Protein 6NL1 (pdb70)

InterPro domains:
  IPR015797 NUDIX hydrolase-like domain superfamily [SSF55811] (209-317)

Radius of gyration: 20.9 Å; Cα contacts (8 Å, |Δi|>4): 523; chains: 1; bounding box: 58×47×37 Å

Structure (mmCIF, N/CA/C/O backbone):
data_6NL1
#
_entry.id   6NL1
#
_cell.length_a   122.160
_cell.length_b   122.160
_cell.length_c   170.101
_cell.angle_alpha   90.000
_cell.angle_beta   90.000
_cell.angle_gamma   120.000
#
_symmetry.space_group_name_H-M   'P 62 2 2'
#
loop_
_entity.id
_entity.type
_entity.pdbx_description
1 polymer 'Mitochondrial edited mRNA stability factor 1'
2 non-polymer 'SULFATE ION'
3 water water
#
loop_
_atom_site.group_PDB
_atom_site.id
_atom_site.type_symbol
_atom_site.label_atom_id
_atom_site.label_alt_id
_atom_site.label_comp_id
_atom_site.label_asym_id
_atom_site.label_entity_id
_atom_site.label_seq_id
_atom_site.pdbx_PDB_ins_code
_atom_site.Cartn_x
_atom_site.Cartn_y
_atom_site.Cartn_z
_atom_site.occupancy
_atom_site.B_iso_or_equiv
_atom_site.auth_seq_id
_atom_site.auth_comp_id
_atom_site.auth_asym_id
_atom_site.auth_atom_id
_atom_site.pdbx_PDB_model_num
ATOM 1 N N . THR A 1 80 ? 38.188 -17.659 24.170 1.00 43.11 77 THR A N 1
ATOM 2 C CA . THR A 1 80 ? 37.151 -16.993 23.386 1.00 54.36 77 THR A CA 1
ATOM 3 C C . THR A 1 80 ? 37.593 -15.613 22.923 1.00 58.14 77 THR A C 1
ATOM 4 O O . THR A 1 80 ? 38.057 -14.797 23.715 1.00 41.85 77 THR A O 1
ATOM 8 N N . ILE A 1 81 ? 37.437 -15.356 21.632 1.00 48.20 78 ILE A N 1
ATOM 9 C CA . ILE A 1 81 ? 37.812 -14.078 21.060 1.00 39.97 78 ILE A CA 1
ATOM 10 C C . ILE A 1 81 ? 36.560 -13.368 20.593 1.00 38.97 78 ILE A C 1
ATOM 11 O O . ILE A 1 81 ? 35.789 -13.907 19.801 1.00 45.62 78 ILE A O 1
ATOM 16 N N . GLN A 1 82 ? 36.353 -12.160 21.098 1.00 36.98 79 GLN A N 1
ATOM 17 C CA . GLN A 1 82 ? 35.192 -11.368 20.722 1.00 45.41 79 GLN A CA 1
ATOM 18 C C . GLN A 1 82 ? 35.570 -10.352 19.645 1.00 43.99 79 GLN A C 1
ATOM 19 O O . GLN A 1 82 ? 36.357 -9.443 19.890 1.00 39.28 79 GLN A O 1
ATOM 25 N N . LEU A 1 83 ? 35.014 -10.503 18.451 1.00 41.64 80 LEU A N 1
ATOM 26 C CA . LEU A 1 83 ? 35.309 -9.563 17.382 1.00 38.84 80 LEU A CA 1
ATOM 27 C C . LEU A 1 83 ? 34.214 -8.517 17.281 1.00 41.75 80 LEU A C 1
ATOM 28 O O . LEU A 1 83 ? 33.039 -8.813 17.494 1.00 50.88 80 LEU A O 1
ATOM 33 N N . GLU A 1 84 ? 34.610 -7.291 16.961 1.00 34.83 81 GLU A N 1
ATOM 34 C CA . GLU A 1 84 ? 33.659 -6.208 16.762 1.00 35.76 81 GLU A CA 1
ATOM 35 C C . GLU A 1 84 ? 33.768 -5.716 15.328 1.00 43.34 81 GLU A C 1
ATOM 36 O O . GLU A 1 84 ? 34.850 -5.319 14.879 1.00 36.02 81 GLU A O 1
ATOM 42 N N . LYS A 1 85 ? 32.653 -5.763 14.603 1.00 38.96 82 LYS A N 1
ATOM 43 C CA . LYS A 1 85 ? 32.650 -5.318 13.219 1.00 44.06 82 LYS A CA 1
ATOM 44 C C . LYS A 1 85 ? 32.760 -3.803 13.162 1.00 41.37 82 LYS A C 1
ATOM 45 O O . LYS A 1 85 ? 32.134 -3.098 13.946 1.00 47.06 82 LYS A O 1
ATOM 51 N N . LEU A 1 86 ? 33.574 -3.311 12.236 1.00 36.50 83 LEU A N 1
ATOM 52 C CA . LEU A 1 86 ? 33.704 -1.883 12.019 1.00 34.45 83 LEU A CA 1
ATOM 53 C C . LEU A 1 86 ? 33.119 -1.522 10.655 1.00 43.50 83 LEU A C 1
ATOM 54 O O . LEU A 1 86 ? 33.161 -2.320 9.718 1.00 47.05 83 LEU A O 1
ATOM 59 N N . SER A 1 87 ? 32.572 -0.317 10.556 1.00 38.83 84 SER A N 1
ATOM 60 C CA . SER A 1 87 ? 31.993 0.182 9.316 1.00 52.77 84 SER A CA 1
ATOM 61 C C . SER A 1 87 ? 33.069 0.416 8.277 1.00 39.76 84 SER A C 1
ATOM 62 O O . SER A 1 87 ? 32.864 0.157 7.097 1.00 39.78 84 SER A O 1
ATOM 65 N N . HIS A 1 88 ? 34.206 0.934 8.733 1.00 37.06 85 HIS A N 1
ATOM 66 C CA . HIS A 1 88 ? 35.303 1.341 7.864 1.00 43.03 85 HIS A CA 1
ATOM 67 C C . HIS A 1 88 ? 36.570 1.257 8.686 1.00 43.08 85 HIS A C 1
ATOM 68 O O . HIS A 1 88 ? 36.517 1.286 9.910 1.00 36.63 85 HIS A O 1
ATOM 75 N N . PRO A 1 89 ? 37.726 1.162 8.022 1.00 36.25 86 PRO A N 1
ATOM 76 C CA . PRO A 1 89 ? 38.955 1.247 8.811 1.00 37.74 86 PRO A CA 1
ATOM 77 C C . PRO A 1 89 ? 39.170 2.686 9.278 1.00 24.47 86 PRO A C 1
ATOM 78 O O . PRO A 1 89 ? 38.647 3.621 8.669 1.00 30.49 86 PRO A O 1
ATOM 82 N N . PRO A 1 90 ? 39.927 2.870 10.360 1.00 22.53 87 PRO A N 1
ATOM 83 C CA . PRO A 1 90 ? 40.359 4.237 10.674 1.00 31.90 87 PRO A CA 1
ATOM 84 C C . PRO A 1 90 ? 41.311 4.741 9.580 1.00 35.30 87 PRO A C 1
ATOM 85 O O . PRO A 1 90 ? 41.864 3.935 8.827 1.00 30.75 87 PRO A O 1
ATOM 89 N N . ALA A 1 91 ? 41.502 6.050 9.494 1.00 30.88 88 ALA A N 1
ATOM 90 C CA . ALA A 1 91 ? 42.300 6.637 8.415 1.00 28.71 88 ALA A CA 1
ATOM 91 C C . ALA A 1 91 ? 43.731 6.111 8.367 1.00 32.13 88 ALA A C 1
ATOM 92 O O . ALA A 1 91 ? 44.321 5.987 7.297 1.00 33.99 88 ALA A O 1
ATOM 94 N N . ARG A 1 92 ? 44.288 5.800 9.526 1.00 23.52 89 ARG A N 1
ATOM 95 C CA . ARG A 1 92 ? 45.651 5.279 9.592 1.00 33.94 89 ARG A CA 1
ATOM 96 C C . ARG A 1 92 ? 45.832 3.931 8.891 1.00 42.43 89 ARG A C 1
ATOM 97 O O . ARG A 1 92 ? 46.959 3.531 8.618 1.00 35.72 89 ARG A O 1
ATOM 105 N N . PHE A 1 93 ? 44.732 3.230 8.620 1.00 40.93 90 PHE A N 1
ATOM 106 C CA . PHE A 1 93 ? 44.788 1.985 7.848 1.00 51.04 90 PHE A CA 1
ATOM 107 C C . PHE A 1 93 ? 44.120 2.138 6.490 1.00 50.79 90 PHE A C 1
ATOM 108 O O . PHE A 1 93 ? 43.534 1.188 5.978 1.00 60.69 90 PHE A O 1
ATOM 116 N N . ASP A 1 94 ? 44.216 3.341 5.924 1.00 70.19 94 ASP A N 1
ATOM 117 C CA . ASP A 1 94 ? 43.723 3.652 4.578 1.00 84.22 94 ASP A CA 1
ATOM 118 C C . ASP A 1 94 ? 42.460 2.899 4.178 1.00 89.79 94 ASP A C 1
ATOM 119 O O . ASP A 1 94 ? 42.230 2.651 2.993 1.00 79.58 94 ASP A O 1
ATOM 124 N N . SER A 1 99 ? 37.280 -4.364 1.681 1.00 42.94 96 SER A N 1
ATOM 125 C CA . SER A 1 99 ? 37.082 -5.597 2.446 1.00 63.37 96 SER A CA 1
ATOM 126 C C . SER A 1 99 ? 36.419 -5.328 3.798 1.00 59.59 96 SER A C 1
ATOM 127 O O . SER A 1 99 ? 36.338 -4.184 4.240 1.00 54.06 96 SER A O 1
ATOM 130 N N . PHE A 1 100 ? 35.951 -6.386 4.455 1.00 34.81 97 PHE A N 1
ATOM 131 C CA . PHE A 1 100 ? 35.365 -6.256 5.791 1.00 38.55 97 PHE A CA 1
ATOM 132 C C . PHE A 1 100 ? 36.436 -6.026 6.852 1.00 35.31 97 PHE A C 1
ATOM 133 O O . PHE A 1 100 ? 37.548 -6.546 6.744 1.00 34.58 97 PHE A O 1
ATOM 141 N N . VAL A 1 101 ? 36.091 -5.252 7.875 1.00 28.68 98 VAL A N 1
ATOM 142 C CA . VAL A 1 101 ? 37.027 -4.941 8.941 1.00 29.17 98 VAL A CA 1
ATOM 143 C C . VAL A 1 101 ? 36.460 -5.305 10.301 1.00 31.29 98 VAL A C 1
ATOM 144 O O . VAL A 1 101 ? 35.365 -4.894 10.651 1.00 34.63 98 VAL A O 1
ATOM 148 N N . TYR A 1 102 ? 37.219 -6.074 11.069 1.00 28.60 99 TYR A N 1
ATOM 149 C CA . TYR A 1 102 ? 36.842 -6.381 12.435 1.00 32.58 99 TYR A CA 1
ATOM 150 C C . TYR A 1 102 ? 37.961 -6.019 13.398 1.00 35.93 99 TYR A C 1
ATOM 151 O O . TYR A 1 102 ? 39.136 -5.984 13.034 1.00 33.80 99 TYR A O 1
ATOM 160 N N . LYS A 1 103 ? 37.581 -5.788 14.644 1.00 28.50 100 LYS A N 1
ATOM 161 C CA . LYS A 1 103 ? 38.511 -5.378 15.679 1.00 27.45 100 LYS A CA 1
ATOM 162 C C . LYS A 1 103 ? 38.485 -6.365 16.839 1.00 35.76 100 LYS A C 1
ATOM 163 O O . LYS A 1 103 ? 37.428 -6.881 17.216 1.00 33.37 100 LYS A O 1
ATOM 169 N N . TRP A 1 104 ? 39.656 -6.626 17.402 1.00 28.13 101 TRP A N 1
ATOM 170 C CA . TRP A 1 104 ? 39.769 -7.452 18.591 1.00 28.52 101 TRP A CA 1
ATOM 171 C C . TRP A 1 104 ? 40.561 -6.655 19.619 1.00 33.71 101 TRP A C 1
ATOM 172 O O . TRP A 1 104 ? 41.741 -6.374 19.402 1.00 29.57 101 TRP A O 1
ATOM 183 N N . GLN A 1 105 ? 39.904 -6.282 20.720 1.00 30.56 102 GLN A N 1
ATOM 184 C CA . GLN A 1 105 ? 40.521 -5.494 21.794 1.00 29.63 102 GLN A CA 1
ATOM 185 C C . GLN A 1 105 ? 41.056 -6.429 22.869 1.00 33.94 102 GLN A C 1
ATOM 186 O O . GLN A 1 105 ? 40.287 -7.087 23.559 1.00 35.42 102 GLN A O 1
ATOM 192 N N . THR A 1 106 ? 42.372 -6.489 23.023 1.00 26.61 103 THR A N 1
ATOM 193 C CA . THR A 1 106 ? 42.950 -7.538 23.851 1.00 23.09 103 THR A CA 1
ATOM 194 C C . THR A 1 106 ? 44.232 -7.088 24.566 1.00 25.17 103 THR A C 1
ATOM 195 O O . THR A 1 106 ? 44.472 -5.885 24.729 1.00 28.02 103 THR A O 1
ATOM 199 N N . LYS A 1 107 ? 45.046 -8.053 24.992 1.00 27.54 104 LYS A N 1
ATOM 200 C CA . LYS A 1 107 ? 46.339 -7.781 25.625 1.00 25.76 104 LYS A CA 1
ATOM 201 C C . LYS A 1 107 ? 47.461 -8.447 24.845 1.00 29.49 104 LYS A C 1
ATOM 202 O O . LYS A 1 107 ? 47.234 -9.434 24.152 1.00 30.32 104 LYS A O 1
ATOM 208 N N . ALA A 1 108 ? 48.681 -7.938 24.989 1.00 22.15 105 ALA A N 1
ATOM 209 C CA . ALA A 1 108 ? 49.814 -8.484 24.249 1.00 24.49 105 ALA A CA 1
ATOM 210 C C . ALA A 1 108 ? 50.040 -9.966 24.558 1.00 23.70 105 ALA A C 1
ATOM 211 O O . ALA A 1 108 ? 50.546 -10.716 23.721 1.00 29.88 105 ALA A O 1
ATOM 213 N N . ALA A 1 109 ? 49.658 -10.386 25.757 1.00 20.38 106 ALA A N 1
ATOM 214 C CA . ALA A 1 109 ? 49.801 -11.784 26.147 1.00 31.54 106 ALA A CA 1
ATOM 215 C C . ALA A 1 109 ? 49.118 -12.693 25.123 1.00 27.89 106 ALA A C 1
ATOM 216 O O . ALA A 1 109 ? 49.623 -13.762 24.805 1.00 36.75 106 ALA A O 1
ATOM 218 N N . LEU A 1 110 ? 47.982 -12.251 24.591 1.00 25.73 107 LEU A N 1
ATOM 219 C CA . LEU A 1 110 ? 47.261 -13.030 23.586 1.00 23.56 107 LEU A CA 1
ATOM 220 C C . LEU A 1 110 ? 47.602 -12.597 22.156 1.00 32.32 107 LEU A C 1
ATOM 221 O O . LEU A 1 110 ? 47.798 -13.431 21.278 1.00 28.18 107 LEU A O 1
ATOM 226 N N . ALA A 1 111 ? 47.690 -11.291 21.929 1.00 26.70 108 ALA A N 1
ATOM 227 C CA . ALA A 1 111 ? 47.901 -10.769 20.580 1.00 25.65 108 ALA A CA 1
ATOM 228 C C . ALA A 1 111 ? 49.197 -11.280 19.964 1.00 35.40 108 ALA A C 1
ATOM 229 O O . ALA A 1 111 ? 49.264 -11.524 18.758 1.00 24.46 108 ALA A O 1
ATOM 231 N N . ARG A 1 112 ? 50.229 -11.462 20.783 1.00 20.28 109 ARG A N 1
ATOM 232 C CA . ARG A 1 112 ? 51.490 -11.933 20.236 1.00 25.60 109 ARG A CA 1
ATOM 233 C C . ARG A 1 112 ? 51.360 -13.339 19.640 1.00 33.21 109 ARG A C 1
ATOM 234 O O . ARG A 1 112 ? 52.183 -13.743 18.827 1.00 37.95 109 ARG A O 1
ATOM 242 N N . LYS A 1 113 ? 50.320 -14.071 20.029 1.00 26.60 110 LYS A N 1
ATOM 243 C CA . LYS A 1 113 ? 50.133 -15.448 19.560 1.00 25.03 110 LYS A CA 1
ATOM 244 C C . LYS A 1 113 ? 49.568 -15.536 18.150 1.00 27.64 110 LYS A C 1
ATOM 245 O O . LYS A 1 113 ? 49.612 -16.594 17.526 1.00 35.51 110 LYS A O 1
ATOM 251 N N . VAL A 1 114 ? 49.029 -14.426 17.656 1.00 25.75 111 VAL A N 1
ATOM 252 C CA . VAL A 1 114 ? 48.442 -14.399 16.328 1.00 27.70 111 VAL A CA 1
ATOM 253 C C . VAL A 1 114 ? 49.260 -13.503 15.415 1.00 31.49 111 VAL A C 1
ATOM 254 O O . VAL A 1 114 ? 48.879 -13.246 14.276 1.00 28.28 111 VAL A O 1
ATOM 258 N N . SER A 1 115 ? 50.394 -13.024 15.905 1.00 28.42 112 SER A N 1
ATOM 259 C CA . SER A 1 115 ? 51.168 -12.068 15.124 1.00 25.26 112 SER A CA 1
ATOM 260 C C . SER A 1 115 ? 52.605 -12.519 14.971 1.00 25.64 112 SER A C 1
ATOM 261 O O . SER A 1 115 ? 52.972 -13.077 13.940 1.00 25.82 112 SER A O 1
ATOM 264 N N . GLY A 1 116 ? 53.413 -12.281 16.005 1.00 26.37 113 GLY A N 1
ATOM 265 C CA . GLY A 1 116 ? 54.814 -12.644 15.975 1.00 22.97 113 GLY A CA 1
ATOM 266 C C . GLY A 1 116 ? 55.713 -11.454 15.677 1.00 24.18 113 GLY A C 1
ATOM 267 O O . GLY A 1 116 ? 55.328 -10.567 14.926 1.00 26.53 113 GLY A O 1
ATOM 268 N N . PRO A 1 117 ? 56.927 -11.439 16.254 1.00 25.07 114 PRO A N 1
ATOM 269 C CA . PRO A 1 117 ? 57.847 -10.312 16.039 1.00 27.70 114 PRO A CA 1
ATOM 270 C C . PRO A 1 117 ? 58.040 -9.999 14.558 1.00 28.11 114 PRO A C 1
ATOM 271 O O . PRO A 1 117 ? 58.069 -8.828 14.188 1.00 23.77 114 PRO A O 1
ATOM 275 N N . MET A 1 118 ? 58.177 -11.028 13.727 1.00 23.66 115 MET A N 1
ATOM 276 C CA . MET A 1 118 ? 58.326 -10.840 12.276 1.00 26.73 115 MET A CA 1
ATOM 277 C C . MET A 1 118 ? 57.096 -11.356 11.535 1.00 21.69 115 MET A C 1
ATOM 278 O O . MET A 1 118 ? 57.205 -11.826 10.399 1.00 24.39 115 MET A O 1
ATOM 283 N N . ARG A 1 119 ? 55.935 -11.302 12.183 1.00 20.97 116 ARG A N 1
ATOM 284 C CA . ARG A 1 119 ? 54.682 -11.705 11.538 1.00 32.31 116 ARG A CA 1
ATOM 285 C C . ARG A 1 119 ? 54.688 -13.168 11.124 1.00 31.59 116 ARG A C 1
ATOM 286 O O . ARG A 1 119 ? 54.030 -13.566 10.156 1.00 30.98 116 ARG A O 1
ATOM 294 N N . GLU A 1 120 ? 55.441 -13.963 11.870 1.00 26.00 117 GLU A N 1
ATOM 295 C CA . GLU A 1 120 ? 55.475 -15.405 11.683 1.00 25.01 117 GLU A CA 1
ATOM 296 C C . GLU A 1 120 ? 54.070 -16.010 11.652 1.00 34.56 117 GLU A C 1
ATOM 297 O O . GLU A 1 120 ? 53.768 -16.830 10.792 1.00 26.94 117 GLU A O 1
ATOM 303 N N . TRP A 1 121 ? 53.221 -15.619 12.601 1.00 29.59 118 TRP A N 1
ATOM 304 C CA . TRP A 1 121 ? 51.881 -16.203 12.699 1.00 26.26 118 TRP A CA 1
ATOM 305 C C . TRP A 1 121 ? 50.821 -15.418 11.929 1.00 25.64 118 TRP A C 1
ATOM 306 O O . TRP A 1 121 ? 49.902 -16.009 11.370 1.00 28.23 118 TRP A O 1
ATOM 317 N N . ALA A 1 122 ? 50.970 -14.099 11.874 1.00 19.19 119 ALA A N 1
ATOM 318 C CA . ALA A 1 122 ? 50.113 -13.277 11.025 1.00 28.17 119 ALA A CA 1
ATOM 319 C C . ALA A 1 122 ? 50.16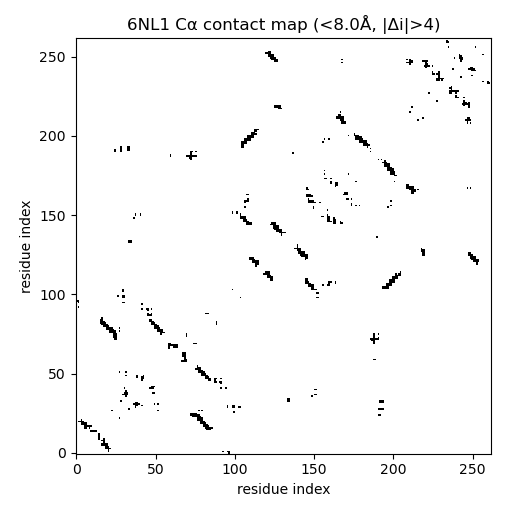0 -13.754 9.566 1.00 29.17 119 ALA A C 1
ATOM 320 O O . ALA A 1 122 ? 49.119 -13.903 8.916 1.00 28.26 119 ALA A O 1
ATOM 322 N N . ALA A 1 123 ? 51.367 -13.999 9.060 1.00 26.11 120 ALA A N 1
ATOM 323 C CA . ALA A 1 123 ? 51.545 -14.477 7.692 1.00 25.23 120 ALA A CA 1
ATOM 324 C C . ALA A 1 123 ? 50.940 -15.865 7.487 1.00 26.61 120 ALA A C 1
ATOM 325 O O . ALA A 1 123 ? 50.388 -16.151 6.425 1.00 27.05 120 ALA A O 1
ATOM 327 N N . GLU A 1 124 ? 51.032 -16.730 8.493 1.00 29.40 121 GLU A N 1
ATOM 328 C CA . GLU A 1 124 ? 50.410 -18.045 8.363 1.00 24.18 121 GLU A CA 1
ATOM 329 C C . GLU A 1 124 ? 48.885 -17.928 8.299 1.00 33.67 121 GLU A C 1
ATOM 330 O O . GLU A 1 124 ? 48.225 -18.625 7.526 1.00 31.15 121 GLU A O 1
ATOM 336 N N . LEU A 1 125 ? 48.332 -17.046 9.121 1.00 20.86 122 LEU A N 1
ATOM 337 C CA . LEU A 1 125 ? 46.896 -16.784 9.100 1.00 29.36 122 LEU A CA 1
ATOM 338 C C . LEU A 1 125 ? 46.456 -16.252 7.737 1.00 22.26 122 LEU A C 1
ATOM 339 O O . LEU A 1 125 ? 45.399 -16.624 7.228 1.00 27.06 122 LEU A O 1
ATOM 344 N N . LYS A 1 126 ? 47.275 -15.387 7.147 1.00 23.00 123 LYS A N 1
ATOM 345 C CA . LYS A 1 126 ? 46.965 -14.864 5.824 1.00 31.49 123 LYS A CA 1
ATOM 346 C C . LYS A 1 126 ? 47.017 -15.980 4.783 1.00 31.63 123 LYS A C 1
ATOM 347 O O . LYS A 1 126 ? 46.155 -16.071 3.908 1.00 25.61 123 LYS A O 1
ATOM 353 N N . TYR A 1 127 ? 48.035 -16.824 4.891 1.00 28.16 124 TYR A N 1
ATOM 354 C CA . TYR A 1 127 ? 48.203 -17.937 3.976 1.00 24.33 124 TYR A CA 1
ATOM 355 C C . TYR A 1 127 ? 46.985 -18.861 4.034 1.00 31.25 124 TYR A C 1
ATOM 356 O O . TYR A 1 127 ? 46.509 -19.346 3.014 1.00 30.59 124 TYR A O 1
ATOM 365 N N . ARG A 1 128 ? 46.481 -19.099 5.237 1.00 29.15 125 ARG A N 1
ATOM 366 C CA . ARG A 1 128 ? 45.375 -20.029 5.413 1.00 29.05 125 ARG A CA 1
ATOM 367 C C . ARG A 1 128 ? 44.009 -19.448 5.056 1.00 29.63 125 ARG A C 1
ATOM 368 O O . ARG A 1 128 ? 43.138 -20.182 4.612 1.00 32.83 125 ARG A O 1
ATOM 376 N N . THR A 1 129 ? 43.816 -18.143 5.246 1.00 24.81 126 THR A N 1
ATOM 377 C CA . THR A 1 129 ? 42.478 -17.573 5.132 1.00 23.99 126 THR A CA 1
ATOM 378 C C . THR A 1 129 ? 42.387 -16.342 4.226 1.00 24.97 126 THR A C 1
ATOM 379 O O . THR A 1 129 ? 41.289 -15.909 3.878 1.00 34.98 126 THR A O 1
ATOM 383 N N . GLY A 1 130 ? 43.524 -15.754 3.872 1.00 26.11 127 GLY A N 1
ATOM 384 C CA . GLY A 1 130 ? 43.516 -14.511 3.112 1.00 18.97 127 GLY A CA 1
ATOM 385 C C . GLY A 1 130 ? 43.369 -13.258 3.964 1.00 30.99 127 GLY A C 1
ATOM 386 O O . GLY A 1 130 ? 43.496 -12.136 3.465 1.00 31.41 127 GLY A O 1
ATOM 387 N N . VAL A 1 131 ? 43.109 -13.438 5.253 1.00 32.92 128 VAL A N 1
ATOM 388 C CA . VAL A 1 131 ? 42.897 -12.299 6.149 1.00 25.12 128 VAL A CA 1
ATOM 389 C C . VAL A 1 131 ? 44.194 -11.584 6.515 1.00 26.15 128 VAL A C 1
ATOM 390 O O . VAL A 1 131 ? 45.195 -12.208 6.866 1.00 23.15 128 VAL A O 1
ATOM 394 N N . HIS A 1 132 ? 44.175 -10.264 6.416 1.00 23.27 129 HIS A N 1
ATOM 395 C CA . HIS A 1 132 ? 45.320 -9.468 6.813 1.00 23.41 129 HIS A CA 1
ATOM 396 C C . HIS A 1 132 ? 45.144 -8.951 8.248 1.00 28.31 129 HIS A C 1
ATOM 397 O O . HIS A 1 132 ? 44.108 -8.387 8.597 1.00 28.38 129 HIS A O 1
ATOM 404 N N . ILE A 1 133 ? 46.175 -9.142 9.064 1.00 29.75 130 ILE A N 1
ATOM 405 C CA . ILE A 1 133 ? 46.159 -8.746 10.473 1.00 29.93 130 ILE A CA 1
ATOM 406 C C . ILE A 1 133 ? 47.101 -7.575 10.771 1.00 31.01 130 ILE A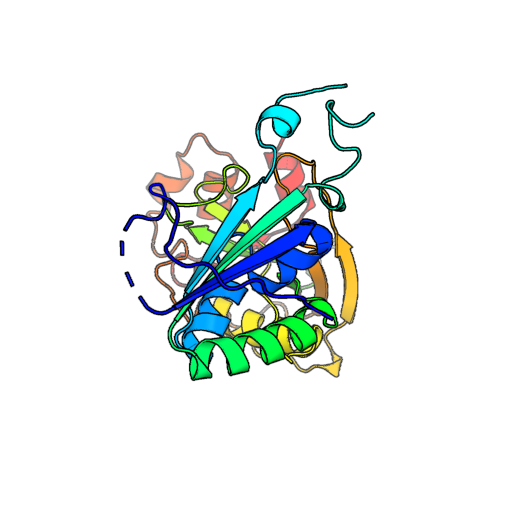 C 1
ATOM 407 O O . ILE A 1 133 ? 48.255 -7.558 10.345 1.00 29.41 130 ILE A O 1
ATOM 412 N N . GLU A 1 134 ? 46.594 -6.598 11.510 1.00 28.02 131 GLU A N 1
ATOM 413 C CA . GLU A 1 134 ? 47.377 -5.438 11.915 1.00 28.21 131 GLU A CA 1
ATOM 414 C C . GLU A 1 134 ? 47.191 -5.248 13.426 1.00 25.83 131 GLU A C 1
ATOM 415 O O . GLU A 1 134 ? 46.089 -5.434 13.934 1.00 30.49 131 GLU A O 1
ATOM 421 N N . LEU A 1 135 ? 48.264 -4.902 14.137 1.00 29.61 132 LEU A N 1
ATOM 422 C CA . LEU A 1 135 ? 48.213 -4.686 15.589 1.00 25.28 132 LEU A CA 1
ATOM 423 C C . LEU A 1 135 ? 48.718 -3.301 15.949 1.00 30.73 132 LEU A C 1
ATOM 424 O O . LEU A 1 135 ? 49.591 -2.769 15.275 1.00 27.55 132 LEU A O 1
ATOM 429 N N . GLU A 1 136 ? 48.215 -2.744 17.045 1.00 22.60 133 GLU A N 1
ATOM 430 C CA . GLU A 1 136 ? 48.751 -1.488 17.573 1.00 26.91 133 GLU A CA 1
ATOM 431 C C . GLU A 1 136 ? 48.529 -1.448 19.077 1.00 18.38 133 GLU A C 1
ATOM 432 O O . GLU A 1 136 ? 47.562 -2.016 19.582 1.00 28.07 133 GLU A O 1
ATOM 438 N N . PRO A 1 137 ? 49.422 -0.774 19.802 1.00 32.00 134 PRO A N 1
ATOM 439 C CA . PRO A 1 137 ? 49.123 -0.532 21.214 1.00 25.52 134 PRO A CA 1
ATOM 440 C C . PRO A 1 137 ? 47.919 0.399 21.291 1.00 28.70 134 PRO A C 1
ATOM 441 O O . PRO A 1 137 ? 47.846 1.386 20.572 1.00 29.81 134 PRO A O 1
ATOM 445 N N . THR A 1 138 ? 46.973 0.077 22.157 1.00 24.72 135 THR A N 1
ATOM 446 C CA . THR A 1 138 ? 45.787 0.901 22.328 1.00 28.67 135 THR A CA 1
ATOM 447 C C . THR A 1 138 ? 46.084 2.235 23.024 1.00 33.62 135 THR A C 1
ATOM 448 O O . THR A 1 138 ? 45.436 3.230 22.752 1.00 33.16 135 THR A O 1
ATOM 452 N N . TYR A 1 139 ? 47.062 2.243 23.926 1.00 25.66 136 TYR A N 1
ATOM 453 C CA . TYR A 1 139 ? 47.422 3.453 24.678 1.00 25.21 136 TYR A CA 1
ATOM 454 C C . TYR A 1 139 ? 48.929 3.650 24.647 1.00 25.41 136 TYR A C 1
ATOM 455 O O . TYR A 1 139 ? 49.597 3.480 25.669 1.00 27.56 136 TYR A O 1
ATOM 464 N N . PRO A 1 140 ? 49.471 3.993 23.469 1.00 25.07 137 PRO A N 1
ATOM 465 C CA . PRO A 1 140 ? 50.921 4.053 23.218 1.00 27.08 137 PRO A CA 1
ATOM 466 C C . PRO A 1 140 ? 51.686 4.988 24.157 1.00 30.17 137 PRO A C 1
ATOM 467 O O . PRO A 1 140 ? 52.857 4.747 24.441 1.00 29.27 137 PRO A O 1
ATOM 471 N N . GLU A 1 141 ? 51.039 6.043 24.627 1.00 25.30 138 GLU A N 1
ATOM 472 C CA . GLU A 1 141 ? 51.702 6.996 25.509 1.00 34.12 138 GLU A CA 1
ATOM 473 C C . GLU A 1 141 ? 52.148 6.299 26.785 1.00 34.44 138 GLU A C 1
ATOM 474 O O . GLU A 1 141 ? 53.127 6.691 27.401 1.00 35.73 138 GLU A O 1
ATOM 480 N N . ARG A 1 142 ? 51.418 5.271 27.191 1.00 28.78 139 ARG A N 1
ATOM 481 C CA . ARG A 1 142 ? 51.788 4.549 28.404 1.00 28.64 139 ARG A CA 1
ATOM 482 C C . ARG A 1 142 ? 53.138 3.857 28.241 1.00 29.59 139 ARG A C 1
ATOM 483 O O . ARG A 1 142 ? 53.833 3.593 29.223 1.00 25.58 139 ARG A O 1
ATOM 491 N N . LEU A 1 143 ? 53.522 3.582 26.997 1.00 26.72 140 LEU A N 1
ATOM 492 C CA . LEU A 1 143 ? 54.790 2.904 26.755 1.00 25.52 140 LEU A CA 1
ATOM 493 C C . LEU A 1 143 ? 55.984 3.835 26.938 1.00 32.15 140 LEU A C 1
ATOM 494 O O . LEU A 1 143 ? 57.118 3.375 27.036 1.00 27.45 140 LEU A O 1
ATOM 499 N N . SER A 1 144 ? 55.725 5.138 27.022 1.00 23.18 141 SER A N 1
ATOM 500 C CA . SER A 1 144 ? 56.799 6.096 27.294 1.00 22.88 141 SER A CA 1
ATOM 501 C C . SER A 1 144 ? 56.884 6.489 28.762 1.00 28.96 141 SER A C 1
ATOM 502 O O . SER A 1 144 ? 57.689 7.348 29.124 1.00 31.75 141 SER A O 1
ATOM 505 N N . GLU A 1 145 ? 56.043 5.876 29.598 1.00 28.13 142 GLU A N 1
ATOM 506 C CA . GLU A 1 145 ? 56.082 6.092 31.051 1.00 24.02 142 GLU A CA 1
ATOM 507 C C . GLU A 1 145 ? 57.027 5.098 31.737 1.00 36.60 142 GLU A C 1
ATOM 508 O O . GLU A 1 145 ? 57.076 3.921 31.365 1.00 33.51 142 GLU A O 1
ATOM 514 N N . ASN A 1 146 ? 57.756 5.576 32.742 1.00 32.91 143 ASN A N 1
ATOM 515 C CA . ASN A 1 146 ? 58.604 4.737 33.601 1.00 44.99 143 ASN A CA 1
ATOM 516 C C . ASN A 1 146 ? 57.869 4.248 34.834 1.00 48.87 143 ASN A C 1
ATOM 517 O O . ASN A 1 146 ? 58.104 3.142 35.314 1.00 52.83 143 ASN A O 1
ATOM 522 N N . ALA A 1 147 ? 56.996 5.096 35.362 1.00 43.75 144 ALA A N 1
ATOM 523 C CA . ALA A 1 147 ? 56.299 4.794 36.605 1.00 62.72 144 ALA A CA 1
ATOM 524 C C . ALA A 1 147 ? 54.844 4.389 36.368 1.00 38.95 144 ALA A C 1
ATOM 525 O O . ALA A 1 147 ? 54.319 3.522 37.073 1.00 60.08 144 ALA A O 1
ATOM 527 N N . THR A 1 159 ? 49.097 2.237 38.173 1.00 140.90 156 THR A N 1
ATOM 528 C CA . THR A 1 159 ? 47.762 2.821 38.105 1.00 135.55 156 THR A CA 1
ATOM 529 C C . THR A 1 159 ? 47.025 2.434 36.823 1.00 123.85 156 THR A C 1
ATOM 530 O O . THR A 1 159 ? 47.034 1.274 36.408 1.00 107.35 156 THR A O 1
ATOM 534 N N . GLN A 1 160 ? 46.393 3.421 36.200 1.00 122.33 157 GLN A N 1
ATOM 535 C CA . GLN A 1 160 ? 45.582 3.200 35.015 1.00 78.63 157 GLN A CA 1
ATOM 536 C C . GLN A 1 160 ? 46.150 3.978 33.829 1.00 66.00 157 GLN A C 1
ATOM 537 O O . GLN A 1 160 ? 45.689 3.823 32.699 1.00 63.86 157 GLN A O 1
ATOM 543 N N . TRP A 1 161 ? 47.158 4.809 34.087 1.00 44.19 158 TRP A N 1
ATOM 544 C CA . TRP A 1 161 ? 47.699 5.693 33.053 1.00 45.25 158 TRP A CA 1
ATOM 545 C C . TRP A 1 161 ? 49.221 5.804 33.037 1.00 38.82 158 TRP A C 1
ATOM 546 O O . TRP A 1 161 ? 49.794 6.533 32.224 1.00 50.64 158 TRP A O 1
ATOM 557 N N . GLY A 1 162 ? 49.878 5.092 33.938 1.00 33.65 159 GLY A N 1
ATOM 558 C CA . GLY A 1 162 ? 51.325 5.085 33.950 1.00 35.63 159 GLY A CA 1
ATOM 559 C C . GLY A 1 162 ? 51.860 3.868 33.220 1.00 30.99 159 GLY A C 1
ATOM 560 O O . GLY A 1 162 ? 51.180 3.281 32.373 1.00 31.18 159 GLY A O 1
ATOM 561 N N . ALA A 1 163 ? 53.084 3.490 33.569 1.00 35.11 160 ALA A N 1
ATOM 562 C CA . ALA A 1 163 ? 53.758 2.338 32.995 1.00 32.91 160 ALA A CA 1
ATOM 563 C C . ALA A 1 163 ? 52.928 1.075 33.163 1.00 39.06 160 ALA A C 1
ATOM 564 O O . ALA A 1 163 ? 52.189 0.936 34.134 1.00 34.17 160 ALA A O 1
ATOM 566 N N . TYR A 1 164 ? 53.054 0.156 32.212 1.00 27.81 161 TYR A N 1
ATOM 567 C CA . TYR A 1 164 ? 52.523 -1.194 32.384 1.00 36.76 161 TYR A CA 1
ATOM 568 C C . TYR A 1 164 ? 53.489 -1.985 33.254 1.00 29.89 161 TYR A C 1
ATOM 569 O O . TYR A 1 164 ? 54.695 -1.783 33.181 1.00 34.25 161 TYR A O 1
ATOM 578 N N . GLU A 1 165 ? 52.963 -2.893 34.064 1.00 34.36 162 GLU A N 1
ATOM 579 C CA . GLU A 1 165 ? 53.805 -3.726 34.914 1.00 36.94 162 GLU A CA 1
ATOM 580 C C . GLU A 1 165 ? 54.684 -4.635 34.068 1.00 36.42 162 GLU A C 1
ATOM 581 O O . GLU A 1 165 ? 55.883 -4.742 34.309 1.00 36.52 162 GLU A O 1
ATOM 587 N N . THR A 1 166 ? 54.075 -5.305 33.087 1.00 28.24 163 THR A N 1
ATOM 588 C CA . THR A 1 166 ? 54.793 -6.243 32.223 1.00 32.52 163 THR A CA 1
ATOM 589 C C . THR A 1 166 ? 54.277 -6.162 30.786 1.00 26.07 163 THR A C 1
ATOM 590 O O . THR A 1 166 ? 53.175 -5.669 30.539 1.00 28.92 163 THR A O 1
ATOM 594 N N . ALA A 1 167 ? 55.069 -6.669 29.843 1.00 29.58 164 ALA A N 1
ATOM 595 C CA . ALA A 1 167 ? 54.649 -6.761 28.444 1.00 29.96 164 ALA A CA 1
ATOM 596 C C . ALA A 1 167 ? 53.281 -7.431 28.301 1.00 33.48 164 ALA A C 1
ATOM 597 O O . ALA A 1 167 ? 52.455 -7.021 27.478 1.00 26.63 164 ALA A O 1
ATOM 599 N N . ASP A 1 168 ? 53.047 -8.477 29.086 1.00 24.42 165 ASP A N 1
ATOM 600 C CA . ASP A 1 168 ? 51.771 -9.191 29.027 1.00 30.06 165 ASP A CA 1
ATOM 601 C C . ASP A 1 168 ? 50.565 -8.280 29.223 1.00 29.94 165 ASP A C 1
ATOM 602 O O . ASP A 1 168 ? 49.499 -8.533 28.658 1.00 34.16 165 ASP A O 1
ATOM 607 N N . ASP A 1 169 ? 50.738 -7.216 30.006 1.00 26.93 166 ASP A N 1
ATOM 608 C CA . ASP A 1 169 ? 49.616 -6.343 30.361 1.00 30.74 166 ASP A CA 1
ATOM 609 C C . ASP A 1 169 ? 49.296 -5.293 29.298 1.00 33.13 166 ASP A C 1
ATOM 610 O O . ASP A 1 169 ? 48.246 -4.644 29.350 1.00 28.23 166 ASP A O 1
ATOM 615 N N . VAL A 1 170 ? 50.205 -5.102 28.350 1.00 26.01 167 VAL A N 1
ATOM 616 C CA . VAL A 1 170 ? 50.004 -4.070 27.332 1.00 32.99 167 VAL A CA 1
ATOM 617 C C . VAL A 1 170 ? 48.693 -4.261 26.561 1.00 24.64 167 VAL A C 1
ATOM 618 O O . VAL A 1 170 ? 48.421 -5.338 26.025 1.00 28.42 167 VAL A O 1
ATOM 622 N N . ASP A 1 171 ? 47.862 -3.224 26.545 1.00 20.90 168 ASP A N 1
ATOM 623 C CA . ASP A 1 171 ? 46.639 -3.240 25.745 1.00 27.12 168 ASP A CA 1
ATOM 624 C C . ASP A 1 171 ? 46.957 -3.196 24.251 1.00 30.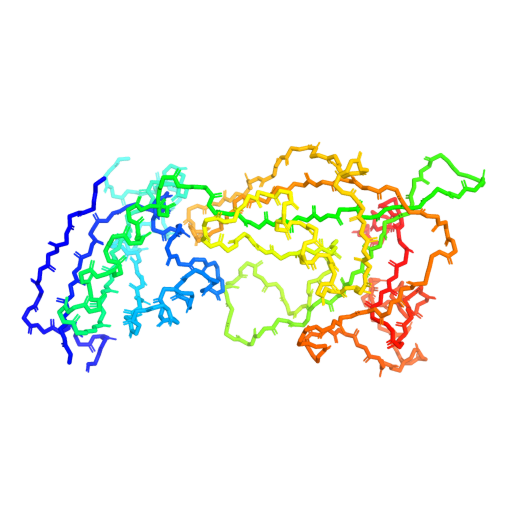47 168 ASP A C 1
ATOM 625 O O . ASP A 1 171 ? 47.701 -2.329 23.787 1.00 29.91 168 ASP A O 1
ATOM 630 N N . ILE A 1 172 ? 46.375 -4.127 23.505 1.00 27.45 169 ILE A N 1
ATOM 631 C CA . ILE A 1 172 ? 46.611 -4.228 22.073 1.00 25.47 169 ILE A CA 1
ATOM 632 C C . ILE A 1 172 ? 45.289 -4.276 21.320 1.00 33.25 169 ILE A C 1
ATOM 633 O O . ILE A 1 172 ? 44.373 -5.008 21.702 1.00 27.26 169 ILE A O 1
ATOM 638 N N . THR A 1 173 ? 45.181 -3.471 20.268 1.00 26.28 170 THR A N 1
ATOM 639 C CA . THR A 1 173 ? 44.024 -3.544 19.385 1.00 28.65 170 THR A CA 1
ATOM 640 C C . THR A 1 173 ? 44.449 -4.256 18.109 1.00 23.95 170 THR A C 1
ATOM 641 O O . THR A 1 173 ? 45.399 -3.835 17.441 1.00 24.27 170 THR A O 1
ATOM 645 N N . VAL A 1 174 ? 43.751 -5.338 17.780 1.00 30.42 171 VAL A N 1
ATOM 646 C CA . VAL A 1 174 ? 44.046 -6.119 16.586 1.00 28.22 171 VAL A CA 1
ATOM 647 C C . VAL A 1 174 ? 42.969 -5.880 15.539 1.00 33.06 171 VAL A C 1
ATOM 648 O O . VAL A 1 174 ? 41.783 -5.971 15.838 1.00 31.03 171 VAL A O 1
ATOM 652 N N . TYR A 1 175 ? 43.379 -5.563 14.315 1.00 27.04 172 TYR A N 1
ATOM 653 C CA . TYR A 1 175 ? 42.428 -5.399 13.221 1.00 29.35 172 TYR A CA 1
ATOM 654 C C . TYR A 1 175 ? 42.544 -6.541 12.220 1.00 34.47 172 TYR A C 1
ATOM 655 O O . TYR A 1 175 ? 43.646 -6.986 11.902 1.00 31.62 172 TYR A O 1
ATOM 664 N N . LEU A 1 176 ? 41.400 -7.003 11.723 1.00 32.65 173 LEU A N 1
ATOM 665 C CA . LEU A 1 176 ? 41.366 -8.040 10.703 1.00 25.42 173 LEU A CA 1
ATOM 666 C C . LEU A 1 176 ? 40.681 -7.488 9.460 1.00 36.67 173 LEU A C 1
ATOM 667 O O . LEU A 1 176 ? 39.592 -6.914 9.546 1.00 26.24 173 LEU A O 1
ATOM 672 N N . PHE A 1 177 ? 41.335 -7.658 8.312 1.00 25.11 174 PHE A N 1
ATOM 673 C CA . PHE A 1 177 ? 40.791 -7.250 7.017 1.00 26.30 174 PHE A CA 1
ATOM 674 C C . PHE A 1 177 ? 40.672 -8.469 6.114 1.00 32.57 174 PHE A C 1
ATOM 675 O O . PHE A 1 177 ? 41.662 -9.155 5.846 1.00 32.10 174 PHE A O 1
ATOM 683 N N . GLY A 1 178 ? 39.467 -8.743 5.639 1.00 30.43 175 GLY A N 1
ATOM 684 C CA . GLY A 1 178 ? 39.277 -9.840 4.714 1.00 33.06 175 GLY A CA 1
ATOM 685 C C . GLY A 1 178 ? 37.825 -10.020 4.358 1.00 38.52 175 GLY A C 1
ATOM 686 O O . GLY A 1 178 ? 37.013 -9.137 4.629 1.00 33.28 175 GLY A O 1
ATOM 687 N N . SER A 1 179 ? 37.502 -11.159 3.748 1.00 31.63 176 SER A N 1
ATOM 688 C CA . SER A 1 179 ? 36.111 -11.510 3.460 1.00 38.69 176 SER A CA 1
ATOM 689 C C . SER A 1 179 ? 35.421 -11.996 4.737 1.00 42.24 176 SER A C 1
ATOM 690 O O . SER A 1 179 ? 36.091 -12.355 5.712 1.00 40.17 176 SER A O 1
ATOM 693 N N . GLU A 1 180 ? 34.090 -12.024 4.732 1.00 40.09 177 GLU A N 1
ATOM 694 C CA . GLU A 1 180 ? 33.327 -12.521 5.880 1.00 42.42 177 GLU A CA 1
ATOM 695 C C . GLU A 1 180 ? 33.711 -13.961 6.209 1.00 45.23 177 GLU A C 1
ATOM 696 O O . GLU A 1 180 ? 33.847 -14.336 7.377 1.00 34.88 177 GLU A O 1
ATOM 702 N N . ARG A 1 181 ? 33.884 -14.764 5.165 1.00 33.54 178 ARG A N 1
ATOM 703 C CA . ARG A 1 181 ? 34.236 -16.171 5.319 1.00 37.22 178 ARG A CA 1
ATOM 704 C C . ARG A 1 181 ? 35.672 -16.334 5.803 1.00 30.71 178 ARG A C 1
ATOM 705 O O . ARG A 1 181 ? 35.949 -17.149 6.680 1.00 36.67 178 ARG A O 1
ATOM 713 N N . GLY A 1 182 ? 36.589 -15.569 5.212 1.00 32.31 179 GLY A N 1
ATOM 714 C CA . GLY A 1 182 ? 37.971 -15.569 5.658 1.00 25.98 179 GLY A CA 1
ATOM 715 C C . GLY A 1 182 ? 38.061 -15.176 7.126 1.00 30.47 179 GLY A C 1
ATOM 716 O O . GLY A 1 182 ? 38.756 -15.819 7.910 1.00 26.14 179 GLY A O 1
ATOM 717 N N . ILE A 1 183 ? 37.332 -14.132 7.502 1.00 32.75 180 ILE A N 1
ATOM 718 C CA . ILE A 1 183 ? 37.346 -13.653 8.880 1.00 40.09 180 ILE A CA 1
ATOM 719 C C . ILE A 1 183 ? 36.742 -14.681 9.836 1.00 37.69 180 ILE A C 1
ATOM 720 O O . ILE A 1 183 ? 37.266 -14.906 10.930 1.00 29.77 180 ILE A O 1
ATOM 725 N N . PHE A 1 184 ? 35.667 -15.332 9.404 1.00 36.37 181 PHE A N 1
ATOM 726 C CA . PHE A 1 184 ? 35.100 -16.439 10.172 1.00 30.13 181 PHE A CA 1
ATOM 727 C C . PHE A 1 184 ? 36.143 -17.531 10.409 1.00 38.18 181 PHE A C 1
ATOM 728 O O . PHE A 1 184 ? 36.281 -18.035 11.517 1.00 32.88 181 PHE A O 1
ATOM 736 N N . ASN A 1 185 ? 36.883 -17.896 9.366 1.00 30.64 182 ASN A N 1
ATOM 737 C CA . ASN A 1 185 ? 37.873 -18.965 9.488 1.00 26.42 182 ASN A CA 1
ATOM 738 C C . ASN A 1 185 ? 39.086 -18.539 10.302 1.00 31.43 182 ASN A C 1
ATOM 739 O O . ASN A 1 185 ? 39.585 -19.287 11.145 1.00 31.12 182 ASN A O 1
ATOM 744 N N . CYS A 1 186 ? 39.543 -17.317 10.055 1.00 29.08 183 CYS A N 1
ATOM 745 C CA . CYS A 1 186 ? 40.691 -16.773 10.757 1.00 31.58 183 CYS A CA 1
ATOM 746 C C . CYS A 1 186 ? 40.396 -16.668 12.262 1.00 28.74 183 CYS A C 1
ATOM 747 O O . CYS A 1 186 ? 41.223 -17.027 13.093 1.00 32.60 183 CYS A O 1
ATOM 750 N N . HIS A 1 187 ? 39.207 -16.184 12.596 1.00 32.73 184 HIS A N 1
ATOM 751 C CA . HIS A 1 187 ? 38.741 -16.148 13.986 1.00 37.97 184 HIS A CA 1
ATOM 752 C C . HIS A 1 187 ? 38.872 -17.514 14.679 1.00 31.78 184 HIS A C 1
ATOM 753 O O . HIS A 1 187 ? 39.352 -17.603 15.803 1.00 37.07 184 HIS A O 1
ATOM 760 N N . LYS A 1 188 ? 38.452 -18.576 13.995 1.00 36.42 185 LYS A N 1
ATOM 761 C CA . LYS A 1 188 ? 38.550 -19.931 14.539 1.00 37.55 185 LYS A CA 1
ATOM 762 C C . LYS A 1 188 ? 40.003 -20.331 14.788 1.00 41.11 185 LYS A C 1
ATOM 763 O O . LYS A 1 188 ? 40.328 -20.933 15.812 1.00 34.77 185 LYS A O 1
ATOM 769 N N . LEU A 1 189 ? 40.874 -19.995 13.842 1.00 35.68 186 LEU A N 1
ATOM 770 C CA . LEU A 1 189 ? 42.291 -20.304 13.973 1.00 35.69 186 LEU A CA 1
ATOM 771 C C . LEU A 1 189 ? 42.946 -19.541 15.127 1.00 29.68 186 LEU A C 1
ATOM 772 O O . LEU A 1 189 ? 43.860 -20.044 15.777 1.00 39.35 186 LEU A O 1
ATOM 777 N N . MET A 1 190 ? 42.489 -18.320 15.369 1.00 28.69 187 MET A N 1
ATOM 778 C CA . MET A 1 190 ? 43.073 -17.497 16.419 1.00 33.58 187 MET A CA 1
ATOM 779 C C . MET A 1 190 ? 42.709 -18.064 17.788 1.00 30.09 187 MET A C 1
ATOM 780 O O . MET A 1 190 ? 43.544 -18.095 18.698 1.00 34.12 187 MET A O 1
ATOM 785 N N . GLU A 1 191 ? 41.469 -18.531 17.926 1.00 31.94 188 GLU A N 1
ATOM 786 C CA . GLU A 1 191 ? 41.038 -19.139 19.182 1.00 38.58 188 GLU A CA 1
ATOM 787 C C . GLU A 1 191 ? 41.865 -20.373 19.495 1.00 40.60 188 GLU A C 1
ATOM 788 O O . GLU A 1 191 ? 42.236 -20.592 20.643 1.00 46.57 188 GLU A O 1
ATOM 794 N N . ALA A 1 192 ? 42.192 -21.154 18.469 1.00 38.54 189 ALA A N 1
ATOM 795 C CA . ALA A 1 192 ? 43.063 -22.310 18.660 1.00 37.28 189 ALA A CA 1
ATOM 796 C C . ALA A 1 192 ? 44.475 -21.857 18.996 1.00 51.94 189 ALA A C 1
ATOM 797 O O . ALA A 1 192 ? 45.142 -22.443 19.851 1.00 53.36 189 ALA A O 1
ATOM 799 N N . ALA A 1 193 ? 44.930 -20.808 18.321 1.00 36.29 190 ALA A N 1
ATOM 800 C CA . ALA A 1 193 ? 46.286 -20.323 18.530 1.00 31.73 190 ALA A CA 1
ATOM 801 C C . ALA A 1 193 ? 46.509 -19.801 19.955 1.00 34.80 190 ALA A C 1
ATOM 802 O O . ALA A 1 193 ? 47.547 -20.068 20.557 1.00 31.04 190 ALA A O 1
ATOM 804 N N . ILE A 1 194 ? 45.551 -19.048 20.491 1.00 25.92 191 ILE A N 1
ATOM 805 C CA . ILE A 1 194 ? 45.724 -18.497 21.839 1.00 37.86 191 ILE A CA 1
ATOM 806 C C . ILE A 1 194 ? 45.630 -19.569 22.921 1.00 50.47 191 ILE A C 1
ATOM 807 O O . ILE A 1 194 ? 45.872 -19.287 24.092 1.00 53.65 191 ILE A O 1
ATOM 812 N N . GLN A 1 195 ? 45.270 -20.787 22.525 1.00 45.24 192 GLN A N 1
ATOM 813 C CA . GLN A 1 195 ? 45.275 -21.932 23.433 1.00 51.64 192 GLN A CA 1
ATOM 814 C C . GLN A 1 195 ? 46.568 -22.711 23.269 1.00 43.52 192 GLN A C 1
ATOM 815 O O . GLN A 1 195 ? 47.038 -23.358 24.198 1.00 48.51 192 GLN A O 1
ATOM 821 N N . GLN A 1 196 ? 47.133 -22.667 22.073 1.00 45.89 193 GLN A N 1
ATOM 822 C CA . GLN A 1 196 ? 48.469 -23.183 21.878 1.00 39.37 193 GLN A CA 1
ATOM 823 C C . GLN A 1 196 ? 49.397 -22.154 22.506 1.00 49.45 193 GLN A C 1
ATOM 824 O O . GLN A 1 196 ? 48.959 -21.117 23.013 1.00 58.90 193 GLN A O 1
ATOM 830 N N . ASP A 1 197 ? 50.680 -22.444 22.486 1.00 38.37 194 ASP A N 1
ATOM 831 C CA . ASP A 1 197 ? 51.676 -21.519 22.998 1.00 38.58 194 ASP A CA 1
ATOM 832 C C . ASP A 1 197 ? 52.739 -21.391 21.903 1.00 31.24 194 ASP A C 1
ATOM 833 O O . ASP A 1 197 ? 53.812 -21.984 22.006 1.00 34.19 194 ASP A O 1
ATOM 838 N N . PRO A 1 198 ? 52.423 -20.659 20.818 1.00 35.80 195 PRO A N 1
ATOM 839 C CA . PRO A 1 198 ? 53.398 -20.528 19.727 1.00 34.47 195 PRO A CA 1
ATOM 840 C C . PRO A 1 198 ? 54.653 -19.878 20.266 1.00 34.35 195 PRO A C 1
ATOM 841 O O . PRO A 1 198 ? 54.561 -18.904 21.014 1.00 30.37 195 PRO A O 1
ATOM 845 N N . VAL A 1 199 ? 55.810 -20.420 19.913 1.00 20.33 196 VAL A N 1
ATOM 846 C CA . VAL A 1 199 ? 57.072 -19.912 20.433 1.00 24.32 196 VAL A CA 1
ATOM 847 C C . VAL A 1 199 ? 58.149 -20.010 19.366 1.00 22.47 196 VAL A C 1
ATOM 848 O O . VAL A 1 199 ? 57.969 -20.672 18.353 1.00 25.67 196 VAL A O 1
ATOM 852 N N . TYR A 1 200 ? 59.262 -19.331 19.601 1.00 26.54 197 TYR A N 1
ATOM 853 C CA . TYR A 1 200 ? 60.483 -19.599 18.863 1.00 18.97 197 TYR A CA 1
ATOM 854 C C . TYR A 1 200 ? 61.086 -20.880 19.432 1.00 24.23 197 TYR A C 1
ATOM 855 O O . TYR A 1 200 ? 60.903 -21.198 20.611 1.00 28.03 197 TYR A O 1
ATOM 864 N N . VAL A 1 201 ? 61.802 -21.618 18.599 1.00 25.65 198 VAL A N 1
ATOM 865 C CA . VAL A 1 201 ? 62.503 -22.805 19.057 1.00 20.10 198 VAL A CA 1
ATOM 866 C C . VAL A 1 201 ? 63.952 -22.742 18.625 1.00 28.20 198 VAL A C 1
ATOM 867 O O . VAL A 1 201 ? 64.272 -22.203 17.560 1.00 24.52 198 VAL A O 1
ATOM 871 N N . ARG A 1 202 ? 64.826 -23.279 19.466 1.00 20.04 199 ARG A N 1
ATOM 872 C CA . ARG A 1 202 ? 66.235 -23.378 19.136 1.00 19.07 199 ARG A CA 1
ATOM 873 C C . ARG A 1 202 ? 66.654 -24.813 19.439 1.00 28.06 199 ARG A C 1
ATOM 874 O O . ARG A 1 202 ? 66.432 -25.315 20.536 1.00 26.64 199 ARG A O 1
ATOM 882 N N . LEU A 1 203 ? 67.209 -25.490 18.445 1.00 24.84 200 LEU A N 1
ATOM 883 C CA . LEU A 1 203 ? 67.715 -26.835 18.647 1.00 26.21 200 LEU A CA 1
ATOM 884 C C . LEU A 1 203 ? 69.226 -26.730 18.682 1.00 31.01 200 LEU A C 1
ATOM 885 O O . LEU A 1 203 ? 69.874 -26.652 17.642 1.00 30.64 200 LEU A O 1
ATOM 890 N N . GLY A 1 204 ? 69.775 -26.702 19.891 1.00 28.81 201 GLY A N 1
ATOM 891 C CA . GLY A 1 204 ? 71.207 -26.627 20.084 1.00 29.62 201 GLY A CA 1
ATOM 892 C C . GLY A 1 204 ? 71.908 -27.934 19.742 1.00 27.84 201 GLY A C 1
ATOM 893 O O . GLY A 1 204 ? 72.038 -28.841 20.574 1.00 28.31 201 GLY A O 1
ATOM 894 N N . ILE A 1 205 ? 72.354 -28.026 18.497 1.00 30.76 202 ILE A N 1
ATOM 895 C CA . ILE A 1 205 ? 73.197 -29.118 18.053 1.00 23.12 202 ILE A CA 1
ATOM 896 C C . ILE A 1 205 ? 74.597 -28.894 18.600 1.00 31.79 202 ILE A C 1
ATOM 897 O O . ILE A 1 205 ? 75.133 -27.788 18.495 1.00 24.02 202 ILE A O 1
ATOM 902 N N . PHE A 1 206 ? 75.177 -29.924 19.210 1.00 20.83 203 PHE A N 1
ATOM 903 C CA . PHE A 1 206 ? 76.522 -29.795 19.770 1.00 28.76 203 PHE A CA 1
ATOM 904 C C . PHE A 1 206 ? 77.375 -31.024 19.471 1.00 29.43 203 PHE A C 1
ATOM 905 O O . PHE A 1 206 ? 76.862 -32.117 19.231 1.00 32.14 203 PHE A O 1
ATOM 913 N N . ARG A 1 207 ? 78.686 -30.835 19.459 1.00 30.56 204 ARG A N 1
ATOM 914 C CA . ARG A 1 207 ? 79.596 -31.965 19.341 1.00 32.42 204 ARG A CA 1
ATOM 915 C C . ARG A 1 207 ? 80.576 -31.920 20.510 1.00 37.04 204 ARG A C 1
ATOM 916 O O . ARG A 1 207 ? 80.845 -30.855 21.072 1.00 33.51 204 ARG A O 1
ATOM 924 N N . ARG A 1 208 ? 81.099 -33.079 20.879 1.00 36.86 205 ARG A N 1
ATOM 925 C CA . ARG A 1 208 ? 82.093 -33.154 21.945 1.00 44.76 205 ARG A CA 1
ATOM 926 C C . ARG A 1 208 ? 83.489 -33.282 21.351 1.00 37.79 205 ARG A C 1
ATOM 927 O O . ARG A 1 208 ? 83.712 -34.057 20.426 1.00 41.96 205 ARG A O 1
ATOM 935 N N . LEU A 1 209 ? 84.426 -32.503 21.865 1.00 42.92 206 LEU A N 1
ATOM 936 C CA . LEU A 1 209 ? 85.812 -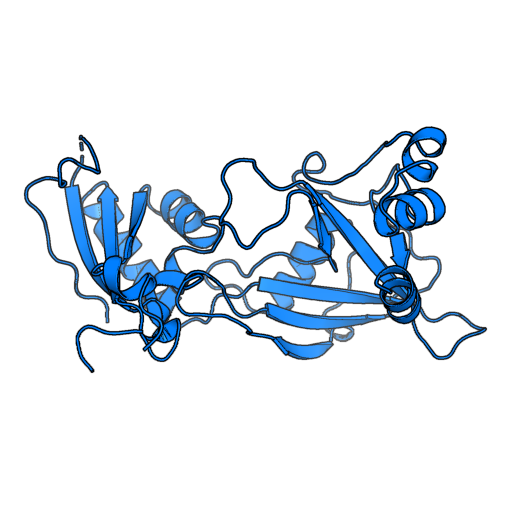32.638 21.449 1.00 43.04 206 LEU A CA 1
ATOM 937 C C . LEU A 1 209 ? 86.551 -33.518 22.453 1.00 46.42 206 LEU A C 1
ATOM 938 O O . LEU A 1 209 ? 86.287 -33.457 23.660 1.00 48.39 206 LEU A O 1
ATOM 940 N N . ALA A 1 210 ? 87.457 -34.354 21.956 1.00 43.83 207 ALA A N 1
ATOM 941 C CA . ALA A 1 210 ? 88.197 -35.271 22.821 1.00 48.26 207 ALA A CA 1
ATOM 942 C C . ALA A 1 210 ? 88.974 -34.513 23.892 1.00 61.78 207 ALA A C 1
ATOM 943 O O . ALA A 1 210 ? 89.080 -34.954 25.040 1.00 51.74 207 ALA A O 1
ATOM 945 N N . ASN A 1 211 ? 89.494 -33.353 23.506 1.00 51.74 208 ASN A N 1
ATOM 946 C CA . ASN A 1 211 ? 90.372 -32.572 24.364 1.00 82.26 208 ASN A CA 1
ATOM 947 C C . ASN A 1 211 ? 89.658 -31.613 25.320 1.00 87.99 208 ASN A C 1
ATOM 948 O O . ASN A 1 211 ? 90.295 -30.736 25.906 1.00 63.42 208 ASN A O 1
ATOM 953 N N . SER A 1 212 ? 88.350 -31.778 25.496 1.00 76.32 209 SER A N 1
ATOM 954 C CA . SER A 1 212 ? 87.575 -30.752 26.185 1.00 53.87 209 SER A CA 1
ATOM 955 C C . SER A 1 212 ? 86.290 -31.266 26.838 1.00 46.64 209 SER A C 1
ATOM 956 O O . SER A 1 212 ? 85.606 -32.120 26.283 1.00 49.92 209 SER A O 1
ATOM 959 N N . SER A 1 213 ? 85.965 -30.747 28.021 1.00 39.57 210 SER A N 1
ATOM 960 C CA . SER A 1 213 ? 84.661 -31.029 28.634 1.00 36.52 210 SER A CA 1
ATOM 961 C C . SER A 1 213 ? 83.572 -30.046 28.155 1.00 46.65 210 SER A C 1
ATOM 962 O O . SER A 1 213 ? 82.395 -30.382 28.133 1.00 40.58 210 SER A O 1
ATOM 965 N N . GLU A 1 214 ? 83.959 -28.827 27.789 1.00 27.08 211 GLU A N 1
ATOM 966 C CA . GLU A 1 214 ? 83.000 -27.900 27.185 1.00 33.56 211 GLU A CA 1
ATOM 967 C C . GLU A 1 214 ? 82.696 -28.340 25.755 1.00 27.02 211 GLU A C 1
ATOM 968 O O . GLU A 1 214 ? 83.605 -28.684 25.003 1.00 34.15 211 GLU A O 1
ATOM 974 N N . VAL A 1 215 ? 81.423 -28.345 25.377 1.00 31.98 212 VAL A N 1
ATOM 975 C CA . VAL A 1 215 ? 81.058 -28.755 24.022 1.00 29.33 212 VAL A CA 1
ATOM 976 C C . VAL A 1 215 ? 81.055 -27.551 23.078 1.00 36.53 212 VAL A C 1
ATOM 977 O O . VAL A 1 215 ? 81.065 -26.405 23.535 1.00 27.04 212 VAL A O 1
ATOM 981 N N . GLU A 1 216 ? 81.065 -27.822 21.770 1.00 24.70 213 GLU A N 1
ATOM 982 C CA . GLU A 1 216 ? 80.927 -26.791 20.735 1.00 31.62 213 GLU A CA 1
ATOM 983 C C . GLU A 1 216 ? 79.513 -26.791 20.155 1.00 24.94 213 GLU A C 1
ATOM 984 O O . GLU A 1 216 ? 78.930 -27.849 19.905 1.00 29.83 213 GLU A O 1
ATOM 990 N N . TRP A 1 217 ? 78.975 -25.598 19.930 1.00 25.72 214 TRP A N 1
ATOM 991 C CA . TRP A 1 217 ? 77.617 -25.434 19.423 1.00 26.47 214 TRP A CA 1
ATOM 992 C C . TRP A 1 217 ? 77.651 -24.987 17.963 1.00 34.24 214 TRP A C 1
ATOM 993 O O . TRP A 1 217 ? 78.435 -24.108 17.587 1.00 24.93 214 TRP A O 1
ATOM 1004 N N . LEU A 1 218 ? 76.799 -25.590 17.145 1.00 25.41 215 LEU A N 1
ATOM 1005 C CA . LEU A 1 218 ? 76.639 -25.152 15.763 1.00 30.89 215 LEU A CA 1
ATOM 1006 C C . LEU A 1 218 ? 75.896 -23.817 15.724 1.00 30.89 215 LEU A C 1
ATOM 1007 O O . LEU A 1 218 ? 74.818 -23.688 16.294 1.00 24.10 215 LEU A O 1
ATOM 1012 N N . MET A 1 219 ? 76.468 -22.826 15.050 1.00 26.49 216 MET A N 1
ATOM 1013 C CA . MET A 1 219 ? 75.841 -21.515 14.973 1.00 21.00 216 MET A CA 1
ATOM 1014 C C . MET A 1 219 ? 75.769 -20.959 13.545 1.00 28.91 216 MET A C 1
ATOM 1015 O O . MET A 1 219 ? 76.593 -21.301 12.698 1.00 25.25 216 MET A O 1
ATOM 1020 N N . LEU A 1 220 ? 74.775 -20.105 13.299 1.00 18.03 217 LEU A N 1
ATOM 1021 C CA . LEU A 1 220 ? 74.609 -19.424 12.019 1.00 27.13 217 LEU A CA 1
ATOM 1022 C C . LEU A 1 220 ? 74.467 -17.936 12.284 1.00 26.47 217 LEU A C 1
ATOM 1023 O O . LEU A 1 220 ? 74.227 -17.523 13.415 1.00 25.94 217 LEU A O 1
ATOM 1028 N N . ARG A 1 221 ? 74.588 -17.134 11.231 1.00 20.78 218 ARG A N 1
ATOM 1029 C CA . ARG A 1 221 ? 74.328 -15.705 11.337 1.00 22.92 218 ARG A CA 1
ATOM 1030 C C . ARG A 1 221 ? 73.263 -15.306 10.326 1.00 25.93 218 ARG A C 1
ATOM 1031 O O . ARG A 1 221 ? 73.496 -15.331 9.123 1.00 25.28 218 ARG A O 1
ATOM 1039 N N . ARG A 1 222 ? 72.085 -14.963 10.829 1.00 27.05 219 ARG A N 1
ATOM 1040 C CA . ARG A 1 222 ? 70.958 -14.635 9.981 1.00 26.94 219 ARG A CA 1
ATOM 1041 C C . ARG A 1 222 ? 70.927 -13.138 9.703 1.00 21.96 219 ARG A C 1
ATOM 1042 O O . ARG A 1 222 ? 71.015 -12.318 10.619 1.00 31.85 219 ARG A O 1
ATOM 1050 N N . ILE A 1 223 ? 70.786 -12.788 8.435 1.00 25.57 220 ILE A N 1
ATOM 1051 C CA . ILE A 1 223 ? 70.693 -11.395 8.029 1.00 23.00 220 ILE A CA 1
ATOM 1052 C C . ILE A 1 223 ? 69.234 -10.999 8.137 1.00 31.12 220 ILE A C 1
ATOM 1053 O O . ILE A 1 223 ? 68.371 -11.626 7.536 1.00 29.33 220 ILE A O 1
ATOM 1058 N N . ASN A 1 224 ? 68.955 -9.977 8.932 1.00 23.37 221 ASN A N 1
ATOM 1059 C CA . ASN A 1 224 ? 67.576 -9.589 9.184 1.00 29.73 221 ASN A CA 1
ATOM 1060 C C . ASN A 1 224 ? 67.093 -8.511 8.207 1.00 32.53 221 ASN A C 1
ATOM 1061 O O . ASN A 1 224 ? 67.896 -7.814 7.601 1.00 37.51 221 ASN A O 1
ATOM 1066 N N . ARG A 1 225 ? 65.780 -8.408 8.038 1.00 36.66 222 ARG A N 1
ATOM 1067 C CA . ARG A 1 225 ? 65.179 -7.456 7.101 1.00 45.82 222 ARG A CA 1
ATOM 1068 C C . ARG A 1 225 ? 65.280 -6.027 7.606 1.00 42.73 222 ARG A C 1
ATOM 1069 O O . ARG A 1 225 ? 65.431 -5.799 8.808 1.00 46.66 222 ARG A O 1
ATOM 1077 N N . GLU A 1 226 ? 65.197 -5.056 6.701 1.00 46.49 223 GLU A N 1
ATOM 1078 C CA . GLU A 1 226 ? 65.302 -3.654 7.121 1.00 51.80 223 GLU A CA 1
ATOM 1079 C C . GLU A 1 226 ? 64.080 -3.211 7.935 1.00 39.76 223 GLU A C 1
ATOM 1080 O O . GLU A 1 226 ? 64.183 -2.350 8.808 1.00 44.31 223 GLU A O 1
ATOM 1086 N N . LEU A 1 227 ? 62.929 -3.815 7.654 1.00 38.75 224 LEU A N 1
ATOM 1087 C CA . LEU A 1 227 ? 61.735 -3.571 8.450 1.00 45.25 224 LEU A CA 1
ATOM 1088 C C . LEU A 1 227 ? 61.614 -4.641 9.518 1.00 44.92 224 LEU A C 1
ATOM 1089 O O . LEU A 1 227 ? 61.097 -5.728 9.266 1.00 46.46 224 LEU A O 1
ATOM 1094 N N . ARG A 1 228 ? 62.085 -4.318 10.715 1.00 44.01 225 ARG A N 1
ATOM 1095 C CA . ARG A 1 228 ? 62.157 -5.284 11.799 1.00 31.51 225 ARG A CA 1
ATOM 1096 C C . ARG A 1 228 ? 61.919 -4.517 13.101 1.00 34.26 225 ARG A C 1
ATOM 1097 O O . ARG A 1 228 ? 62.177 -3.311 13.165 1.00 27.89 225 ARG A O 1
ATOM 1105 N N . PRO A 1 229 ? 61.402 -5.201 14.134 1.00 32.81 226 PRO A N 1
ATOM 1106 C CA . PRO A 1 229 ? 61.266 -4.559 15.445 1.00 33.79 226 PRO A CA 1
ATOM 1107 C C . PRO A 1 229 ? 62.622 -4.088 15.976 1.00 26.99 226 PRO A C 1
ATOM 1108 O O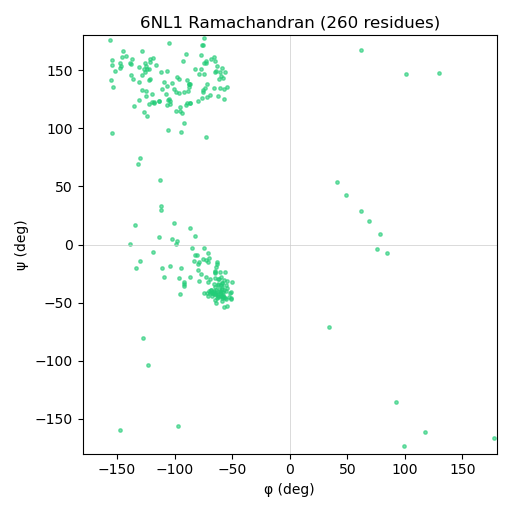 . PRO A 1 229 ? 63.659 -4.654 15.640 1.00 27.70 226 PRO A O 1
ATOM 1112 N N . PRO A 1 230 ? 62.613 -3.038 16.798 1.00 34.61 227 PRO A N 1
ATOM 1113 C CA . PRO A 1 230 ? 63.849 -2.416 17.285 1.00 31.17 227 PRO A CA 1
ATOM 1114 C C . PRO A 1 230 ? 64.735 -3.314 18.154 1.00 31.23 227 PRO A C 1
ATOM 1115 O O . PRO A 1 230 ? 65.894 -2.965 18.347 1.00 37.53 227 PRO A O 1
ATOM 1119 N N . ASP A 1 231 ? 64.222 -4.434 18.663 1.00 24.44 228 ASP A N 1
ATOM 1120 C CA . ASP A 1 231 ? 65.041 -5.319 19.497 1.00 25.31 228 ASP A CA 1
ATOM 1121 C C . ASP A 1 231 ? 65.873 -6.316 18.678 1.00 27.73 228 ASP A C 1
ATOM 1122 O O . ASP A 1 231 ? 66.644 -7.100 19.226 1.00 32.75 228 ASP A O 1
ATOM 1127 N N . ILE A 1 232 ? 65.709 -6.291 17.362 1.00 26.12 229 ILE A N 1
ATOM 1128 C CA . ILE A 1 232 ? 66.430 -7.226 16.507 1.00 27.02 229 ILE A CA 1
ATOM 1129 C C . ILE A 1 232 ? 67.569 -6.513 15.770 1.00 22.87 229 ILE A C 1
ATOM 1130 O O . ILE A 1 232 ? 67.348 -5.527 15.086 1.00 30.12 229 ILE A O 1
ATOM 1135 N N . PRO A 1 233 ? 68.798 -7.014 15.924 1.00 32.03 230 PRO A N 1
ATOM 1136 C CA . PRO A 1 233 ? 69.966 -6.399 15.282 1.00 28.60 230 PRO A CA 1
ATOM 1137 C C . PRO A 1 233 ? 70.001 -6.712 13.781 1.00 32.59 230 PRO A C 1
ATOM 1138 O O . PRO A 1 233 ? 69.192 -7.512 13.304 1.00 29.23 230 PRO A O 1
ATOM 1142 N N . PRO A 1 234 ? 70.919 -6.075 13.039 1.00 26.86 231 PRO A N 1
ATOM 1143 C CA . PRO A 1 234 ? 71.058 -6.346 11.604 1.00 21.58 231 PRO A CA 1
ATOM 1144 C C . PRO A 1 234 ? 71.382 -7.816 11.285 1.00 29.95 231 PRO A C 1
ATOM 1145 O O . PRO A 1 234 ? 70.879 -8.349 10.291 1.00 22.18 231 PRO A O 1
ATOM 1149 N N . ILE A 1 235 ? 72.210 -8.451 12.113 1.00 21.29 232 ILE A N 1
ATOM 1150 C CA . ILE A 1 235 ? 72.634 -9.839 11.886 1.00 23.65 232 ILE A CA 1
ATOM 1151 C C . ILE A 1 235 ? 72.557 -10.617 13.194 1.00 23.79 232 ILE A C 1
ATOM 1152 O O . ILE A 1 235 ? 73.222 -10.264 14.151 1.00 21.75 232 ILE A O 1
ATOM 1157 N N . SER A 1 236 ? 71.739 -11.666 13.233 1.00 21.47 233 SER A N 1
ATOM 1158 C CA . SER A 1 236 ? 71.572 -12.462 14.456 1.00 22.06 233 SER A CA 1
ATOM 1159 C C . SER A 1 236 ? 72.484 -13.688 14.453 1.00 23.33 233 SER A C 1
ATOM 1160 O O . SER A 1 236 ? 72.366 -14.552 13.581 1.00 27.19 233 SER A O 1
ATOM 1163 N N . LEU A 1 237 ? 73.390 -13.756 15.423 1.00 24.65 234 LEU A N 1
ATOM 1164 C CA . LEU A 1 237 ? 74.160 -14.967 15.677 1.00 26.58 234 LEU A CA 1
ATOM 1165 C C . LEU A 1 237 ? 73.250 -15.891 16.469 1.00 31.25 234 LEU A C 1
ATOM 1166 O O . LEU A 1 237 ? 72.746 -15.505 17.513 1.00 24.50 234 LEU A O 1
ATOM 1171 N N . LYS A 1 238 ? 73.021 -17.102 15.976 1.00 20.93 235 LYS A N 1
ATOM 1172 C CA . LYS A 1 238 ? 71.999 -17.943 16.577 1.00 23.42 235 LYS A CA 1
ATOM 1173 C C . LYS A 1 238 ? 72.339 -19.425 16.512 1.00 17.93 235 LYS A C 1
ATOM 1174 O O . LYS A 1 238 ? 73.057 -19.866 15.628 1.00 24.09 235 LYS A O 1
ATOM 1180 N N . LEU A 1 239 ? 71.816 -20.179 17.477 1.00 17.41 236 LEU A N 1
ATOM 1181 C CA . LEU A 1 239 ? 71.632 -21.617 17.334 1.00 21.10 236 LEU A CA 1
ATOM 1182 C C . LEU A 1 239 ? 70.600 -21.852 16.214 1.00 19.79 236 LEU A C 1
ATOM 1183 O O . LEU A 1 239 ? 69.818 -20.960 15.886 1.00 27.54 236 LEU A O 1
ATOM 1188 N N . PRO A 1 240 ? 70.612 -23.044 15.608 1.00 25.78 237 PRO A N 1
ATOM 1189 C CA . PRO A 1 240 ? 69.610 -23.361 14.581 1.00 25.07 237 PRO A CA 1
ATOM 1190 C C . PRO A 1 240 ? 68.214 -23.361 15.179 1.00 32.85 237 PRO A C 1
ATOM 1191 O O . PRO A 1 240 ? 68.064 -23.620 16.369 1.00 22.31 237 PRO A O 1
ATOM 1195 N N . GLY A 1 241 ? 67.202 -23.090 14.364 1.00 24.22 238 GLY A N 1
ATOM 1196 C CA . GLY A 1 241 ? 65.834 -23.192 14.827 1.00 18.71 238 GLY A CA 1
ATOM 1197 C C . GLY A 1 241 ? 65.048 -21.949 14.498 1.00 24.26 238 GLY A C 1
ATOM 1198 O O . GLY A 1 241 ? 65.599 -20.856 14.467 1.00 22.80 238 GLY A O 1
ATOM 1199 N N . LYS A 1 242 ? 63.758 -22.120 14.243 1.00 24.21 239 LYS A N 1
ATOM 1200 C CA . LYS A 1 242 ? 62.910 -20.990 13.890 1.00 29.39 239 LYS A CA 1
ATOM 1201 C C . LYS A 1 242 ? 61.721 -20.844 14.831 1.00 26.03 239 LYS A C 1
ATOM 1202 O O . LYS A 1 242 ? 61.886 -20.369 15.953 1.00 25.70 239 LYS A O 1
ATOM 1208 N N . TRP A 1 243 ? 60.534 -21.252 14.377 1.00 20.85 240 TRP A N 1
ATOM 1209 C CA . TRP A 1 243 ? 59.319 -21.143 15.188 1.00 25.46 240 TRP A CA 1
ATOM 1210 C C . TRP A 1 243 ? 58.329 -22.291 14.957 1.00 26.30 240 TRP A C 1
ATOM 1211 O O . TRP A 1 243 ? 58.394 -22.997 13.948 1.00 24.36 240 TRP A O 1
ATOM 1222 N N . THR A 1 244 ? 57.414 -22.470 15.904 1.00 25.80 241 THR A N 1
ATOM 1223 C CA . THR A 1 244 ? 56.330 -23.437 15.763 1.00 25.98 241 THR A CA 1
ATOM 1224 C C . THR A 1 244 ? 55.243 -22.911 14.824 1.00 26.53 241 THR A C 1
ATOM 1225 O O . THR A 1 244 ? 54.717 -21.819 15.023 1.00 34.18 241 THR A O 1
ATOM 1229 N N . LEU A 1 245 ? 54.910 -23.691 13.800 1.00 26.05 242 LEU A N 1
ATOM 1230 C CA . LEU A 1 245 ? 53.726 -23.427 12.989 1.00 24.23 242 LEU A CA 1
ATOM 1231 C C . LEU A 1 245 ? 52.486 -23.678 13.845 1.00 29.55 242 LEU A C 1
ATOM 1232 O O . LEU A 1 245 ? 52.555 -24.368 14.873 1.00 30.27 242 LEU A O 1
ATOM 1237 N N . LEU A 1 246 ? 51.353 -23.119 13.442 1.00 27.18 243 LEU A N 1
ATOM 1238 C CA . LEU A 1 246 ? 50.100 -23.431 14.121 1.00 36.14 243 LEU A CA 1
ATOM 1239 C C . LEU A 1 246 ? 49.908 -24.951 14.133 1.00 26.06 243 LEU A C 1
ATOM 1240 O O . LEU A 1 246 ? 50.161 -25.617 13.127 1.00 29.14 243 LEU A O 1
ATOM 1245 N N . TYR A 1 247 ? 49.495 -25.484 15.282 1.00 29.52 244 TYR A N 1
ATOM 1246 C CA . TYR A 1 247 ? 49.219 -26.915 15.455 1.00 45.53 244 TYR A CA 1
ATOM 1247 C C . TYR A 1 247 ? 50.474 -27.785 15.563 1.00 52.71 244 TYR A C 1
ATOM 1248 O O . TYR A 1 247 ? 50.378 -28.992 15.778 1.00 46.54 244 TYR A O 1
ATOM 1257 N N . GLU A 1 248 ? 51.646 -27.177 15.418 1.00 38.16 245 GLU A N 1
ATOM 1258 C CA . GLU A 1 248 ? 52.893 -27.928 15.474 1.00 37.21 245 GLU A CA 1
ATOM 1259 C C . GLU A 1 248 ? 53.408 -28.055 16.914 1.00 34.15 245 GLU A C 1
ATOM 1260 O O . GLU A 1 248 ? 53.383 -27.096 17.684 1.00 41.36 245 GLU A O 1
ATOM 1266 N N . ARG A 1 249 ? 53.850 -29.251 17.281 1.00 30.00 246 ARG A N 1
ATOM 1267 C CA . ARG A 1 249 ? 54.461 -29.474 18.592 1.00 35.19 246 ARG A CA 1
ATOM 1268 C C . ARG A 1 249 ? 55.877 -28.888 18.631 1.00 32.88 246 ARG A C 1
ATOM 1269 O O . ARG A 1 249 ? 56.519 -28.735 17.593 1.00 31.03 246 ARG A O 1
ATOM 1277 N N . TYR A 1 250 ? 56.355 -28.569 19.831 1.00 27.12 247 TYR A N 1
ATOM 1278 C CA . TYR A 1 250 ? 57.654 -27.909 20.027 1.00 23.46 247 TYR A CA 1
ATOM 1279 C C . TYR A 1 250 ? 58.842 -28.657 19.427 1.00 25.64 247 TYR A C 1
ATOM 1280 O O . TYR A 1 250 ? 59.620 -28.094 18.649 1.00 26.42 247 TYR A O 1
ATOM 1289 N N . LYS A 1 251 ? 58.988 -29.922 19.796 1.00 25.34 248 LYS A N 1
ATOM 1290 C CA . LYS A 1 251 ? 60.128 -30.701 19.324 1.00 29.07 248 LYS A CA 1
ATOM 1291 C C . LYS A 1 251 ? 60.073 -30.892 17.808 1.00 34.45 248 LYS A C 1
ATOM 1292 O O . LYS A 1 251 ? 61.080 -30.763 17.111 1.00 32.08 248 LYS A O 1
ATOM 1298 N N . GLU A 1 252 ? 58.880 -31.191 17.308 1.00 30.12 249 GLU A N 1
ATOM 1299 C CA . GLU A 1 252 ? 58.645 -31.321 15.874 1.00 29.78 249 GLU A CA 1
ATOM 1300 C C . GLU A 1 252 ? 59.138 -30.061 15.150 1.00 26.42 249 GLU A C 1
ATOM 1301 O O . GLU A 1 252 ? 59.800 -30.142 14.117 1.00 25.43 249 GLU A O 1
ATOM 1307 N N . ALA A 1 253 ? 58.815 -28.894 15.699 1.00 24.07 250 ALA A N 1
ATOM 1308 C CA . ALA A 1 253 ? 59.240 -27.630 15.101 1.00 21.55 250 ALA A CA 1
ATOM 1309 C C . ALA A 1 253 ? 60.762 -27.462 15.188 1.00 29.02 250 ALA A C 1
ATOM 1310 O O . ALA A 1 253 ? 61.400 -27.016 14.231 1.00 24.91 250 ALA A O 1
ATOM 1312 N N . ALA A 1 254 ? 61.346 -27.824 16.332 1.00 23.49 251 ALA A N 1
ATOM 1313 C CA . ALA A 1 254 ? 62.801 -27.742 16.483 1.00 31.81 251 ALA A CA 1
ATOM 1314 C C . ALA A 1 254 ? 63.497 -28.609 15.435 1.00 26.48 251 ALA A C 1
ATOM 1315 O O . ALA A 1 254 ? 64.456 -28.187 14.798 1.00 27.30 251 ALA A O 1
ATOM 1317 N N . ILE A 1 255 ? 63.004 -29.829 15.267 1.00 27.60 252 ILE A N 1
ATOM 1318 C CA . ILE A 1 255 ? 63.621 -30.768 14.340 1.00 27.26 252 ILE A CA 1
ATOM 1319 C C . ILE A 1 255 ? 63.467 -30.311 12.889 1.00 30.81 252 ILE A C 1
ATOM 1320 O O . ILE A 1 255 ? 64.421 -30.359 12.114 1.00 29.12 252 ILE A O 1
ATOM 1325 N N . ARG A 1 256 ? 62.271 -29.850 12.533 1.00 27.74 253 ARG A N 1
ATOM 1326 C CA . ARG A 1 256 ? 62.001 -29.383 11.176 1.00 23.34 253 ARG A CA 1
ATOM 1327 C C . ARG A 1 256 ? 62.863 -28.171 10.830 1.00 37.81 253 ARG A C 1
ATOM 1328 O O . ARG A 1 256 ? 63.465 -28.107 9.759 1.00 25.77 253 ARG A O 1
ATOM 1336 N N . THR A 1 257 ? 62.926 -27.207 11.741 1.00 25.73 254 THR A N 1
ATOM 1337 C CA . THR A 1 257 ? 63.614 -25.958 11.438 1.00 22.23 254 THR A CA 1
ATOM 1338 C C . THR A 1 257 ? 65.127 -26.073 11.567 1.00 23.43 254 THR A C 1
ATOM 1339 O O . THR A 1 257 ? 65.850 -25.283 10.978 1.00 27.74 254 THR A O 1
ATOM 1343 N N . LEU A 1 258 ? 65.607 -27.052 12.337 1.00 24.93 255 LEU A N 1
ATOM 1344 C CA . LEU A 1 258 ? 67.029 -27.392 12.299 1.00 23.84 255 LEU A CA 1
ATOM 1345 C C . LEU A 1 258 ? 67.393 -27.792 10.871 1.00 29.79 255 LEU A C 1
ATOM 1346 O O . LEU A 1 258 ? 68.385 -27.318 10.312 1.00 28.20 255 LEU A O 1
ATOM 1351 N N . TRP A 1 259 ? 66.584 -28.671 10.280 1.00 25.26 256 TRP A N 1
ATOM 1352 C CA . TRP A 1 259 ? 66.834 -29.096 8.903 1.00 29.91 256 TRP A CA 1
ATOM 1353 C C . TRP A 1 259 ? 66.812 -27.912 7.927 1.00 29.07 256 TRP A C 1
ATOM 1354 O O . TRP A 1 259 ? 67.686 -27.791 7.069 1.00 30.20 256 TRP A O 1
ATOM 1365 N N . GLU A 1 260 ? 65.825 -27.032 8.069 1.00 26.67 257 GLU A N 1
ATOM 1366 C CA . GLU A 1 260 ? 65.715 -25.863 7.188 1.00 27.96 257 GLU A CA 1
ATOM 1367 C C . GLU A 1 260 ? 66.950 -24.967 7.230 1.00 32.76 257 GLU A C 1
ATOM 1368 O O . GLU A 1 260 ? 67.321 -24.366 6.222 1.00 30.46 257 GLU A O 1
ATOM 1374 N N . GLU A 1 261 ? 67.599 -24.877 8.387 1.00 30.33 258 GLU A N 1
ATOM 1375 C CA . GLU A 1 261 ? 68.734 -23.964 8.511 1.00 19.50 258 GLU A CA 1
ATOM 1376 C C . GLU A 1 261 ? 70.086 -24.618 8.268 1.00 31.08 258 GLU A C 1
ATOM 1377 O O . GLU A 1 261 ? 71.050 -23.924 7.943 1.00 26.40 258 GLU A O 1
ATOM 1383 N N . THR A 1 262 ? 70.152 -25.946 8.383 1.00 23.69 259 THR A N 1
ATOM 1384 C CA . THR A 1 262 ? 71.442 -26.628 8.355 1.00 24.91 259 THR A CA 1
ATOM 1385 C C . THR A 1 262 ? 71.487 -27.840 7.450 1.00 24.10 259 THR A C 1
ATOM 1386 O O . THR A 1 262 ? 72.568 -28.297 7.074 1.00 29.44 259 THR A O 1
ATOM 1390 N N . GLY A 1 263 ? 70.316 -28.380 7.124 1.00 31.79 260 GLY A N 1
ATOM 1391 C CA . GLY A 1 263 ? 70.235 -29.595 6.331 1.00 26.62 260 GLY A CA 1
ATOM 1392 C C . GLY A 1 263 ? 70.504 -30.841 7.162 1.00 34.73 260 GLY A C 1
ATOM 1393 O O . GLY A 1 263 ? 70.636 -31.938 6.622 1.00 35.63 260 GLY A O 1
ATOM 1394 N N . ILE A 1 264 ? 70.581 -30.677 8.480 1.00 35.55 261 ILE A N 1
ATOM 1395 C CA . ILE A 1 264 ? 70.826 -31.806 9.384 1.00 27.82 261 ILE A CA 1
ATOM 1396 C C . ILE A 1 264 ? 69.539 -32.503 9.835 1.00 30.41 261 ILE A C 1
ATOM 1397 O O . ILE A 1 264 ? 68.574 -31.863 10.279 1.00 30.79 261 ILE A O 1
ATOM 1402 N N . THR A 1 265 ? 69.539 -33.825 9.738 1.00 31.23 262 THR A N 1
ATOM 1403 C CA . THR A 1 265 ? 68.427 -34.629 10.224 1.00 35.37 262 THR A CA 1
ATOM 1404 C C . THR A 1 265 ? 68.819 -35.295 11.537 1.00 34.53 262 THR A C 1
ATOM 1405 O O . THR A 1 265 ? 69.802 -36.036 11.581 1.00 42.86 262 THR A O 1
ATOM 1409 N N . VAL A 1 266 ? 68.072 -35.019 12.604 1.00 34.86 263 VAL A N 1
ATOM 1410 C CA . VAL A 1 266 ? 68.261 -35.740 13.866 1.00 42.43 263 VAL A CA 1
ATOM 1411 C C . VAL A 1 266 ? 67.015 -36.530 14.216 1.00 37.59 263 VAL A C 1
ATOM 1412 O O . VAL A 1 266 ? 65.909 -36.173 13.813 1.00 43.02 263 VAL A O 1
ATOM 1416 N N . ASP A 1 267 ? 67.194 -37.595 14.984 1.00 36.93 264 ASP A N 1
ATOM 1417 C CA . ASP A 1 267 ? 66.061 -38.389 15.439 1.00 36.05 264 ASP A CA 1
ATOM 1418 C C . ASP A 1 267 ? 65.477 -37.829 16.739 1.00 28.68 264 ASP A C 1
ATOM 1419 O O . ASP A 1 267 ? 66.213 -37.447 17.647 1.00 44.04 264 ASP A O 1
ATOM 1424 N N . ALA A 1 268 ? 64.151 -37.800 16.829 1.00 31.80 265 ALA A N 1
ATOM 1425 C CA . ALA A 1 268 ? 63.469 -37.256 18.002 1.00 30.52 265 ALA A CA 1
ATOM 1426 C C . ALA A 1 268 ? 63.977 -37.803 19.344 1.00 36.84 265 ALA A C 1
ATOM 1427 O O . ALA A 1 268 ? 63.958 -37.091 20.351 1.00 31.42 265 ALA A O 1
ATOM 1429 N N . SER A 1 269 ? 64.413 -39.061 19.361 1.00 31.47 266 SER A N 1
ATOM 1430 C CA . SER A 1 269 ? 64.842 -39.704 20.606 1.00 35.11 266 SER A CA 1
ATOM 1431 C C . SER A 1 269 ? 66.172 -39.157 21.129 1.00 34.66 266 SER A C 1
ATOM 1432 O O . SER A 1 269 ? 66.528 -39.379 22.286 1.00 39.42 266 SER A O 1
ATOM 1435 N N . ASN A 1 270 ? 66.894 -38.440 20.273 1.00 33.11 267 ASN A N 1
ATOM 1436 C CA . ASN A 1 270 ? 68.154 -37.811 20.653 1.00 30.45 267 ASN A CA 1
ATOM 1437 C C . ASN A 1 270 ? 68.025 -36.316 20.907 1.00 32.28 267 ASN A C 1
ATOM 1438 O O . ASN A 1 270 ? 69.017 -35.636 21.154 1.00 37.36 267 ASN A O 1
ATOM 1443 N N . VAL A 1 271 ? 66.798 -35.815 20.846 1.00 25.72 268 VAL A N 1
ATOM 1444 C CA . VAL A 1 271 ? 66.526 -34.392 21.029 1.00 30.16 268 VAL A CA 1
ATOM 1445 C C . VAL A 1 271 ? 65.885 -34.169 22.387 1.00 36.28 268 VAL A C 1
ATOM 1446 O O . VAL A 1 271 ? 64.814 -34.707 22.671 1.00 33.43 268 VAL A O 1
ATOM 1450 N N . TYR A 1 272 ? 66.541 -33.375 23.225 1.00 29.23 269 TYR A N 1
ATOM 1451 C CA . TYR A 1 272 ? 66.087 -33.169 24.598 1.00 26.19 269 TYR A CA 1
ATOM 1452 C C . TYR A 1 272 ? 65.719 -31.717 24.871 1.00 24.50 269 TYR A C 1
ATOM 1453 O O . TYR A 1 272 ? 66.559 -30.833 24.720 1.00 29.49 269 TYR A O 1
ATOM 1462 N N . PRO A 1 273 ? 64.468 -31.467 25.292 1.00 25.92 270 PRO A N 1
ATOM 1463 C CA . PRO A 1 273 ? 64.107 -30.097 25.695 1.00 22.51 270 PRO A CA 1
ATOM 1464 C C . PRO A 1 273 ? 64.910 -29.703 26.928 1.00 31.62 270 PRO A C 1
ATOM 1465 O O . PRO A 1 273 ? 65.225 -30.575 27.735 1.00 29.18 270 PRO A O 1
ATOM 1469 N N . THR A 1 274 ? 65.244 -28.427 27.078 1.00 24.79 271 THR A N 1
ATOM 1470 C CA . THR A 1 274 ? 66.025 -28.002 28.246 1.00 31.17 271 THR A CA 1
ATOM 1471 C C . THR A 1 274 ? 65.469 -26.737 28.885 1.00 32.73 271 THR A C 1
ATOM 1472 O O . THR A 1 274 ? 66.147 -26.090 29.668 1.00 37.20 271 THR A O 1
ATOM 1476 N N . GLY A 1 275 ? 64.233 -26.386 28.561 1.00 22.02 272 GLY A N 1
ATOM 1477 C CA . GLY A 1 275 ? 63.610 -25.231 29.181 1.00 25.80 272 GLY A CA 1
ATOM 1478 C C . GLY A 1 275 ? 63.264 -24.127 28.197 1.00 28.43 272 GLY A C 1
ATOM 1479 O O . GLY A 1 275 ? 63.188 -24.347 26.983 1.00 29.37 272 GLY A O 1
ATOM 1480 N N . HIS A 1 276 ? 63.067 -22.928 28.724 1.00 25.35 273 HIS A N 1
ATOM 1481 C CA . HIS A 1 276 ? 62.709 -21.790 27.903 1.00 37.99 273 HIS A CA 1
ATOM 1482 C C . HIS A 1 276 ? 63.293 -20.523 28.488 1.00 34.07 273 HIS A C 1
ATOM 1483 O O . HIS A 1 276 ? 63.610 -20.460 29.672 1.00 39.43 273 HIS A O 1
ATOM 1490 N N . LEU A 1 277 ? 63.464 -19.526 27.632 1.00 34.49 274 LEU A N 1
ATOM 1491 C CA . LEU A 1 277 ? 63.861 -18.194 28.056 1.00 27.34 274 LEU A CA 1
ATOM 1492 C C . LEU A 1 277 ? 62.778 -17.235 27.585 1.00 40.72 274 LEU A C 1
ATOM 1493 O O . LEU A 1 277 ? 62.215 -17.400 26.501 1.00 33.47 274 LEU A O 1
ATOM 1498 N N . TYR A 1 278 ? 62.483 -16.244 28.411 1.00 29.41 275 TYR A N 1
ATOM 1499 C CA . TYR A 1 278 ? 61.525 -15.213 28.081 1.00 27.87 275 TYR A CA 1
ATOM 1500 C C . TYR A 1 278 ? 61.875 -13.966 28.871 1.00 39.24 275 TYR A C 1
ATOM 1501 O O . TYR A 1 278 ? 61.512 -13.834 30.042 1.00 40.14 275 TYR A O 1
ATOM 1510 N N . GLN A 1 279 ? 62.614 -13.071 28.231 1.00 35.39 276 GLN A N 1
ATOM 1511 C CA . GLN A 1 279 ? 63.060 -11.844 28.867 1.00 28.76 276 GLN A CA 1
ATOM 1512 C C . GLN A 1 279 ? 62.537 -10.688 28.033 1.00 35.36 276 GLN A C 1
ATOM 1513 O O . GLN A 1 279 ? 62.854 -10.589 26.860 1.00 27.70 276 GLN A O 1
ATOM 1519 N N . THR A 1 280 ? 61.738 -9.812 28.625 1.00 24.93 277 THR A N 1
ATOM 1520 C CA . THR A 1 280 ? 61.185 -8.708 27.852 1.00 28.57 277 THR A CA 1
ATOM 1521 C C . THR A 1 280 ? 60.798 -7.515 28.725 1.00 31.76 277 THR A C 1
ATOM 1522 O O . THR A 1 280 ? 60.894 -7.576 29.945 1.00 27.03 277 THR A O 1
ATOM 1526 N N . VAL A 1 281 ? 60.356 -6.444 28.072 1.00 25.53 278 VAL A N 1
ATOM 1527 C CA . VAL A 1 281 ? 59.903 -5.222 28.720 1.00 35.52 278 VAL A CA 1
ATOM 1528 C C . VAL A 1 281 ? 58.637 -4.775 27.989 1.00 26.70 278 VAL A C 1
ATOM 1529 O O . VAL A 1 281 ? 58.401 -5.200 26.863 1.00 28.19 278 VAL A O 1
ATOM 1533 N N . PRO A 1 282 ? 57.812 -3.935 28.632 1.00 30.44 279 PRO A N 1
ATOM 1534 C CA . PRO A 1 282 ? 56.533 -3.558 28.021 1.00 23.91 279 PRO A CA 1
ATOM 1535 C C . PRO A 1 282 ? 56.680 -2.964 26.623 1.00 28.45 279 PRO A C 1
ATOM 1536 O O . PRO A 1 282 ? 55.816 -3.196 25.773 1.00 28.85 279 PRO A O 1
ATOM 1540 N N . GLN A 1 283 ? 57.751 -2.211 26.384 1.00 21.64 280 GLN A N 1
ATOM 1541 C CA . GLN A 1 283 ? 57.965 -1.598 25.076 1.00 22.31 280 GLN A CA 1
ATOM 1542 C C . GLN A 1 283 ? 58.191 -2.619 23.961 1.00 28.89 280 GLN A C 1
ATOM 1543 O O . GLN A 1 283 ? 58.021 -2.304 22.790 1.00 26.44 280 GLN A O 1
ATOM 1549 N N . TYR A 1 284 ? 58.620 -3.826 24.318 1.00 27.49 281 TYR A N 1
ATOM 1550 C CA . TYR A 1 284 ? 58.859 -4.869 23.323 1.00 23.07 281 TYR A CA 1
ATOM 1551 C C . TYR A 1 284 ? 57.836 -5.976 23.509 1.00 26.26 281 TYR A C 1
ATOM 1552 O O . TYR A 1 284 ? 58.203 -7.140 23.688 1.00 24.22 281 TYR A O 1
ATOM 1561 N N . TYR A 1 285 ? 56.561 -5.596 23.462 1.00 25.43 282 TYR A N 1
ATOM 1562 C CA . TYR A 1 285 ? 55.443 -6.458 23.843 1.00 32.58 282 TYR A CA 1
ATOM 1563 C C . TYR A 1 285 ? 55.217 -7.602 22.862 1.00 27.64 282 TYR A C 1
ATOM 1564 O O . TYR A 1 285 ? 54.446 -8.520 23.152 1.00 30.62 282 TYR A O 1
ATOM 1573 N N . TRP A 1 286 ? 55.871 -7.537 21.702 1.00 22.70 283 TRP A N 1
ATOM 1574 C CA . TRP A 1 286 ? 55.780 -8.599 20.689 1.00 19.95 283 TRP A CA 1
ATOM 1575 C C . TRP A 1 286 ? 56.665 -9.819 20.994 1.00 30.02 283 TRP A C 1
ATOM 1576 O O . TRP A 1 286 ? 56.490 -10.881 20.396 1.00 29.51 283 TRP A O 1
ATOM 1587 N N . ARG A 1 287 ? 57.638 -9.663 21.889 1.00 23.43 284 ARG A N 1
ATOM 1588 C CA . ARG A 1 287 ? 58.641 -10.713 22.099 1.00 30.44 284 ARG A CA 1
ATOM 1589 C C . ARG A 1 287 ? 57.995 -11.983 22.585 1.00 30.16 284 ARG A C 1
ATOM 1590 O O . ARG A 1 287 ? 57.059 -11.937 23.378 1.00 22.61 284 ARG A O 1
ATOM 1598 N N . VAL A 1 288 ? 58.500 -13.122 22.127 1.00 23.32 285 VAL A N 1
ATOM 1599 C CA . VAL A 1 288 ? 57.901 -14.394 22.521 1.00 23.86 285 VAL A CA 1
ATOM 1600 C C . VAL A 1 288 ? 58.906 -15.258 23.273 1.00 25.16 285 VAL A C 1
ATOM 1601 O O . VAL A 1 288 ? 60.118 -15.047 23.175 1.00 23.75 285 VAL A O 1
ATOM 1605 N N . PRO A 1 289 ? 58.402 -16.241 24.025 1.00 22.42 286 PRO A N 1
ATOM 1606 C CA . PRO A 1 289 ? 59.300 -17.218 24.642 1.00 27.30 286 PRO A CA 1
ATOM 1607 C C . PRO A 1 289 ? 60.097 -17.997 23.590 1.00 28.88 286 PRO A C 1
ATOM 1608 O O . PRO A 1 289 ? 59.649 -18.231 22.465 1.00 26.88 286 PRO A O 1
ATOM 1612 N N . VAL A 1 290 ? 61.305 -18.380 23.971 1.00 24.32 287 VAL A N 1
ATOM 1613 C CA . VAL A 1 290 ? 62.136 -19.244 23.162 1.00 21.75 287 VAL A CA 1
ATOM 1614 C C . VAL A 1 290 ? 62.302 -20.580 23.893 1.00 25.26 287 VAL A C 1
ATOM 1615 O O . VAL A 1 290 ? 62.740 -20.611 25.038 1.00 25.94 287 VAL A O 1
ATOM 1619 N N . ARG A 1 291 ? 61.940 -21.677 23.230 1.00 24.26 288 ARG A N 1
ATOM 1620 C CA . ARG A 1 291 ? 62.107 -23.012 23.797 1.00 25.08 288 ARG A CA 1
ATOM 1621 C C . ARG A 1 291 ? 63.366 -23.668 23.256 1.00 31.12 288 ARG A C 1
ATOM 1622 O O . ARG A 1 291 ? 63.610 -23.686 22.042 1.00 26.96 288 ARG A O 1
ATOM 1630 N N . TYR A 1 292 ? 64.155 -24.211 24.168 1.00 25.37 289 TYR A N 1
ATOM 1631 C CA . TYR A 1 292 ? 65.453 -24.773 23.833 1.00 25.77 289 TYR A CA 1
ATOM 1632 C C . TYR A 1 292 ? 65.454 -26.291 23.876 1.00 31.73 289 TYR A C 1
ATOM 1633 O O . TYR A 1 292 ? 64.715 -26.913 24.651 1.00 27.08 289 TYR A O 1
ATOM 1642 N N . PHE A 1 293 ? 66.293 -26.865 23.024 1.00 30.66 290 PHE A N 1
ATOM 1643 C CA . PHE A 1 293 ? 66.522 -28.304 22.961 1.00 25.46 290 PHE A CA 1
ATOM 1644 C C . PHE A 1 293 ? 68.016 -28.493 22.763 1.00 28.56 290 PHE A C 1
ATOM 1645 O O . PHE A 1 293 ? 68.688 -27.585 22.268 1.00 29.58 290 PHE A O 1
ATOM 1653 N N . VAL A 1 294 ? 68.543 -29.652 23.147 1.00 29.59 291 VAL A N 1
ATOM 1654 C CA . VAL A 1 294 ? 69.912 -30.005 22.783 1.00 26.31 291 VAL A CA 1
ATOM 1655 C C . VAL A 1 294 ? 69.941 -31.362 22.110 1.00 33.59 291 VAL A C 1
ATOM 1656 O O . VAL A 1 294 ? 69.092 -32.217 22.376 1.00 23.82 291 VAL A O 1
ATOM 1660 N N . ALA A 1 295 ? 70.921 -31.557 21.235 1.00 26.17 292 ALA A N 1
ATOM 1661 C CA . ALA A 1 295 ? 71.156 -32.869 20.644 1.00 25.91 292 ALA A CA 1
ATOM 1662 C C . ALA A 1 295 ? 72.616 -32.982 20.244 1.00 30.99 292 ALA A C 1
ATOM 1663 O O . ALA A 1 295 ? 73.190 -32.052 19.661 1.00 31.78 292 ALA A O 1
ATOM 1665 N N . GLU A 1 296 ? 73.219 -34.120 20.563 1.00 32.45 293 GLU A N 1
ATOM 1666 C CA . GLU A 1 296 ? 74.595 -34.364 20.176 1.00 35.34 293 GLU A CA 1
ATOM 1667 C C . GLU A 1 296 ? 74.639 -34.966 18.780 1.00 32.01 293 GLU A C 1
ATOM 1668 O O . GLU A 1 296 ? 73.826 -35.824 18.442 1.00 34.13 293 GLU A O 1
ATOM 1674 N N . VAL A 1 297 ? 75.579 -34.494 17.969 1.00 33.26 294 VAL A N 1
ATOM 1675 C CA . VAL A 1 297 ? 75.890 -35.130 16.694 1.00 31.35 294 VAL A CA 1
ATOM 1676 C C . VAL A 1 297 ? 77.365 -35.550 16.672 1.00 36.99 294 VAL A C 1
ATOM 1677 O O . VAL A 1 297 ? 78.177 -35.046 17.459 1.00 36.31 294 VAL A O 1
ATOM 1681 N N . PRO A 1 298 ? 77.720 -36.495 15.789 1.00 34.46 295 PRO A N 1
ATOM 1682 C CA . PRO A 1 298 ? 79.146 -36.839 15.728 1.00 36.90 295 PRO A CA 1
ATOM 1683 C C . PRO A 1 298 ? 79.962 -35.637 15.248 1.00 41.96 295 PRO A C 1
ATOM 1684 O O . PRO A 1 298 ? 79.460 -34.807 14.487 1.00 35.73 295 PRO A O 1
ATOM 1688 N N . SER A 1 299 ? 81.200 -35.531 15.712 1.00 34.46 296 SER A N 1
ATOM 1689 C CA . SER A 1 299 ? 81.994 -34.328 15.471 1.00 36.58 296 SER A CA 1
ATOM 1690 C C . SER A 1 299 ? 82.306 -34.102 13.992 1.00 47.03 296 SER A C 1
ATOM 1691 O O . SER A 1 299 ? 82.544 -32.971 13.572 1.00 43.03 296 SER A O 1
ATOM 1694 N N . ASP A 1 300 ? 82.296 -35.172 13.203 1.00 39.40 297 ASP A N 1
ATOM 1695 C CA . ASP A 1 300 ? 82.610 -35.068 11.779 1.00 41.27 297 ASP A CA 1
ATOM 1696 C C . ASP A 1 300 ? 81.361 -35.065 10.900 1.00 40.33 297 ASP A C 1
ATOM 1697 O O . ASP A 1 300 ? 81.440 -35.333 9.702 1.00 50.28 297 ASP A O 1
ATOM 1702 N N . ILE A 1 301 ? 80.211 -34.774 11.498 1.00 36.79 298 ILE A N 1
ATOM 1703 C CA . ILE A 1 301 ? 78.965 -34.713 10.748 1.00 41.69 298 ILE A CA 1
ATOM 1704 C C . ILE A 1 301 ? 79.076 -33.691 9.619 1.00 46.05 298 ILE A C 1
ATOM 1705 O O . ILE A 1 301 ? 79.713 -32.646 9.774 1.00 42.06 298 ILE A O 1
ATOM 1710 N N . ARG A 1 302 ? 78.467 -34.001 8.479 1.00 43.14 29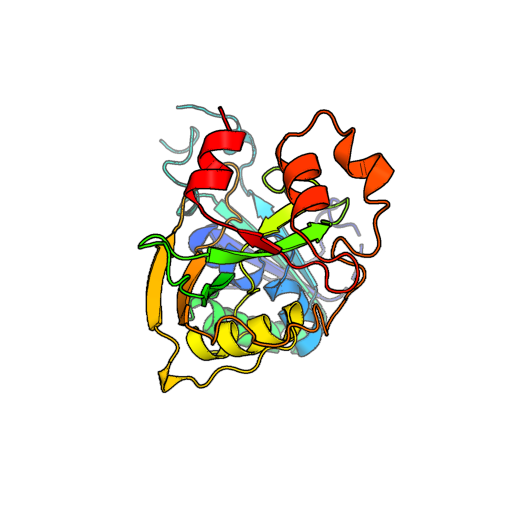9 ARG A N 1
ATOM 1711 C CA . ARG A 1 302 ? 78.490 -33.091 7.342 1.00 49.46 299 ARG A CA 1
ATOM 1712 C C . ARG A 1 302 ? 77.352 -32.088 7.442 1.00 51.80 299 ARG A C 1
ATOM 1713 O O . ARG A 1 302 ? 76.180 -32.458 7.515 1.00 46.79 299 ARG A O 1
ATOM 1721 N N . VAL A 1 303 ? 77.709 -30.811 7.458 1.00 41.44 300 VAL A N 1
ATOM 1722 C CA . VAL A 1 303 ? 76.728 -29.743 7.549 1.00 33.37 300 VAL A CA 1
ATOM 1723 C C . VAL A 1 303 ? 76.567 -29.084 6.179 1.00 38.13 300 VAL A C 1
ATOM 1724 O O . VAL A 1 303 ? 77.540 -28.634 5.583 1.00 40.11 300 VAL A O 1
ATOM 1728 N N . GLU A 1 304 ? 75.343 -29.027 5.677 1.00 39.62 301 GLU A N 1
ATOM 1729 C CA . GLU A 1 304 ? 75.113 -28.440 4.364 1.00 38.16 301 GLU A CA 1
ATOM 1730 C C . GLU A 1 304 ? 74.794 -26.950 4.423 1.00 43.28 301 GLU A C 1
ATOM 1731 O O . GLU A 1 304 ? 75.154 -26.206 3.520 1.00 46.79 301 GLU A O 1
ATOM 1737 N N . GLY A 1 305 ? 74.139 -26.511 5.494 1.00 31.95 302 GLY A N 1
ATOM 1738 C CA . GLY A 1 305 ? 73.706 -25.130 5.583 1.00 30.17 302 GLY A CA 1
ATOM 1739 C C . GLY A 1 305 ? 72.236 -25.002 5.226 1.00 31.46 302 GLY A C 1
ATOM 1740 O O . GLY A 1 305 ? 71.552 -26.003 5.032 1.00 32.16 302 GLY A O 1
ATOM 1741 N N . PRO A 1 306 ? 71.741 -23.762 5.138 1.00 27.89 303 PRO A N 1
ATOM 1742 C CA . PRO A 1 306 ? 70.320 -23.467 4.929 1.00 30.99 303 PRO A CA 1
ATOM 1743 C C . PRO A 1 306 ? 69.756 -24.106 3.663 1.00 39.47 303 PRO A C 1
ATOM 1744 O O . PRO A 1 306 ? 70.365 -24.037 2.602 1.00 32.74 303 PRO A O 1
ATOM 1748 N N . GLN A 1 307 ? 68.592 -24.728 3.805 1.00 35.28 304 GLN A N 1
ATOM 1749 C CA . GLN A 1 307 ? 67.897 -25.375 2.710 1.00 35.45 304 GLN A CA 1
ATOM 1750 C C . GLN A 1 307 ? 66.741 -24.489 2.284 1.00 41.83 304 GLN A C 1
ATOM 1751 O O . GLN A 1 307 ? 66.206 -24.624 1.192 1.00 40.82 304 GLN A O 1
ATOM 1757 N N . VAL A 1 308 ? 66.364 -23.581 3.170 1.00 35.48 305 VAL A N 1
ATOM 1758 C CA . VAL A 1 308 ? 65.240 -22.690 2.951 1.00 35.57 305 VAL A CA 1
ATOM 1759 C C . VAL A 1 308 ? 65.728 -21.255 3.125 1.00 38.01 305 VAL A C 1
ATOM 1760 O O . VAL A 1 308 ? 66.420 -20.952 4.093 1.00 32.74 305 VAL A O 1
ATOM 1764 N N . VAL A 1 309 ? 65.385 -20.391 2.168 1.00 43.25 306 VAL A N 1
ATOM 1765 C CA . VAL A 1 309 ? 65.862 -19.002 2.107 1.00 23.31 306 VAL A CA 1
ATOM 1766 C C . VAL A 1 309 ? 67.352 -18.815 2.464 1.00 30.34 306 VAL A C 1
ATOM 1767 O O . VAL A 1 309 ? 67.711 -17.996 3.307 1.00 32.29 306 VAL A O 1
ATOM 1771 N N . PRO A 1 310 ? 68.225 -19.558 1.780 1.00 28.51 307 PRO A N 1
ATOM 1772 C CA . PRO A 1 310 ? 69.665 -19.521 2.052 1.00 23.70 307 PRO A CA 1
ATOM 1773 C C . PRO A 1 310 ? 70.285 -18.122 1.957 1.00 29.57 307 PRO A C 1
ATOM 1774 O O . PRO A 1 310 ? 71.317 -17.888 2.585 1.00 39.20 307 PRO A O 1
ATOM 1778 N N . LEU A 1 311 ? 69.674 -17.206 1.211 1.00 33.52 308 LEU A N 1
ATOM 1779 C CA . LEU A 1 311 ? 70.255 -15.868 1.019 1.00 33.48 308 LEU A CA 1
ATOM 1780 C C . LEU A 1 311 ? 69.989 -14.943 2.203 1.00 29.89 308 LEU A C 1
ATOM 1781 O O . 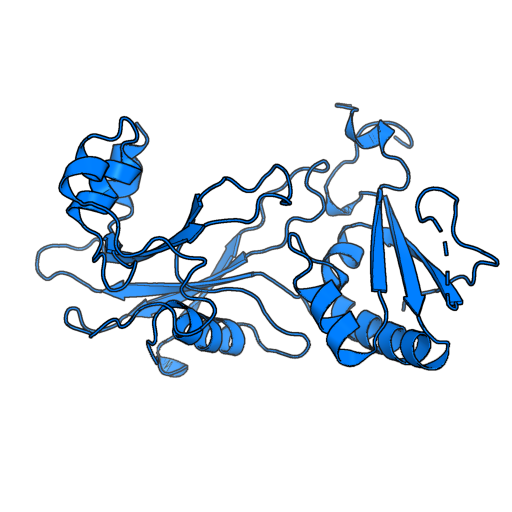LEU A 1 311 ? 70.538 -13.846 2.284 1.00 39.06 308 LEU A O 1
ATOM 1786 N N . GLN A 1 312 ? 69.140 -15.392 3.118 1.00 24.59 309 GLN A N 1
ATOM 1787 C CA . GLN A 1 312 ? 68.933 -14.666 4.360 1.00 32.15 309 GLN A CA 1
ATOM 1788 C C . GLN A 1 312 ? 70.003 -14.965 5.414 1.00 34.52 309 GLN A C 1
ATOM 1789 O O . GLN A 1 312 ? 69.876 -14.533 6.551 1.00 37.41 309 GLN A O 1
ATOM 1795 N N . TYR A 1 313 ? 71.052 -15.698 5.041 1.00 26.73 310 TYR A N 1
ATOM 1796 C CA . TYR A 1 313 ? 72.107 -16.048 5.996 1.00 32.98 310 TYR A CA 1
ATOM 1797 C C . TYR A 1 313 ? 73.459 -15.619 5.452 1.00 28.73 310 TYR A C 1
ATOM 1798 O O . TYR A 1 313 ? 73.656 -15.623 4.247 1.00 32.64 310 TYR A O 1
ATOM 1807 N N . MET A 1 314 ? 74.394 -15.256 6.328 1.00 29.98 311 MET A N 1
ATOM 1808 C CA . MET A 1 314 ? 75.741 -14.936 5.856 1.00 25.01 311 MET A CA 1
ATOM 1809 C C . MET A 1 314 ? 76.354 -16.161 5.220 1.00 26.65 311 MET A C 1
ATOM 1810 O O . MET A 1 314 ? 76.394 -17.235 5.828 1.00 40.67 311 MET A O 1
ATOM 1815 N N . ARG A 1 315 ? 76.839 -15.997 3.995 1.00 26.69 312 ARG A N 1
ATOM 1816 C CA . ARG A 1 315 ? 77.482 -17.081 3.259 1.00 30.71 312 ARG A CA 1
ATOM 1817 C C . ARG A 1 315 ? 78.438 -16.456 2.259 1.00 29.48 312 ARG A C 1
ATOM 1818 O O . ARG A 1 315 ? 78.232 -15.320 1.847 1.00 29.52 312 ARG A O 1
ATOM 1826 N N . ASN A 1 316 ? 79.474 -17.193 1.866 1.00 26.16 313 ASN A N 1
ATOM 1827 C CA . ASN A 1 316 ? 80.402 -16.725 0.837 1.00 31.51 313 ASN A CA 1
ATOM 1828 C C . ASN A 1 316 ? 80.922 -15.302 1.051 1.00 35.86 313 ASN A C 1
ATOM 1829 O O . ASN A 1 316 ? 80.986 -14.517 0.111 1.00 40.35 313 ASN A O 1
ATOM 1834 N N . TRP A 1 317 ? 81.276 -14.965 2.286 1.00 30.78 314 TRP A N 1
ATOM 1835 C CA . TRP A 1 317 ? 81.924 -13.687 2.575 1.00 30.95 314 TRP A CA 1
ATOM 1836 C C . TRP A 1 317 ? 83.388 -13.765 2.134 1.00 35.00 314 TRP A C 1
ATOM 1837 O O . TRP A 1 317 ? 83.873 -14.840 1.777 1.00 37.59 314 TRP A O 1
ATOM 1848 N N . ASP A 1 318 ? 84.095 -12.637 2.168 1.00 51.62 315 ASP A N 1
ATOM 1849 C CA . ASP A 1 318 ? 85.543 -12.625 1.914 1.00 32.72 315 ASP A CA 1
ATOM 1850 C C . ASP A 1 318 ? 86.291 -12.781 3.239 1.00 36.97 315 ASP A C 1
ATOM 1851 O O . ASP A 1 318 ? 86.376 -11.838 4.022 1.00 45.30 315 ASP A O 1
ATOM 1856 N N . ALA A 1 319 ? 86.826 -13.970 3.491 1.00 38.87 316 ALA A N 1
ATOM 1857 C CA . ALA A 1 319 ? 87.449 -14.268 4.778 1.00 53.23 316 ALA A CA 1
ATOM 1858 C C . ALA A 1 319 ? 88.594 -13.311 5.107 1.00 64.16 316 ALA A C 1
ATOM 1859 O O . ALA A 1 319 ? 88.713 -12.843 6.239 1.00 56.25 316 ALA A O 1
ATOM 1861 N N . ARG A 1 320 ? 89.431 -13.031 4.111 1.00 77.73 317 ARG A N 1
ATOM 1862 C CA . ARG A 1 320 ? 90.542 -12.094 4.258 1.00 80.75 317 ARG A CA 1
ATOM 1863 C C . ARG A 1 320 ? 90.031 -10.748 4.776 1.00 61.98 317 ARG A C 1
ATOM 1864 O O . ARG A 1 320 ? 90.527 -10.211 5.773 1.00 44.06 317 ARG A O 1
ATOM 1872 N N . LEU A 1 321 ? 89.031 -10.215 4.086 1.00 39.86 318 LEU A N 1
ATOM 1873 C CA . LEU A 1 321 ? 88.434 -8.936 4.439 1.00 32.67 318 LEU A CA 1
ATOM 1874 C C . LEU A 1 321 ? 87.761 -8.984 5.818 1.00 49.03 318 LEU A C 1
ATOM 1875 O O . LEU A 1 321 ? 88.011 -8.137 6.672 1.00 51.35 318 LEU A O 1
ATOM 1880 N N . LEU A 1 322 ? 86.915 -9.986 6.033 1.00 42.46 319 LEU A N 1
ATOM 1881 C CA . LEU A 1 322 ? 86.109 -10.059 7.247 1.00 35.96 319 LEU A CA 1
ATOM 1882 C C . LEU A 1 322 ? 86.976 -10.170 8.506 1.00 34.97 319 LEU A C 1
ATOM 1883 O O . LEU A 1 322 ? 86.583 -9.703 9.571 1.00 30.24 319 LEU A O 1
ATOM 1888 N N . ARG A 1 323 ? 88.159 -10.771 8.395 1.00 31.60 320 ARG A N 1
ATOM 1889 C CA . ARG A 1 323 ? 89.008 -10.878 9.578 1.00 50.62 320 ARG A CA 1
ATOM 1890 C C . ARG A 1 323 ? 89.675 -9.551 9.955 1.00 35.95 320 ARG A C 1
ATOM 1891 O O . ARG A 1 323 ? 90.340 -9.455 10.981 1.00 52.67 320 ARG A O 1
ATOM 1899 N N . GLN A 1 324 ? 89.448 -8.527 9.141 1.00 38.58 321 GLN A N 1
ATOM 1900 C CA . GLN A 1 324 ? 89.911 -7.178 9.437 1.00 41.66 321 GLN A CA 1
ATOM 1901 C C . GLN A 1 324 ? 88.800 -6.320 10.046 1.00 47.63 321 GLN A C 1
ATOM 1902 O O . GLN A 1 324 ? 89.010 -5.146 10.344 1.00 42.05 321 GLN A O 1
ATOM 1908 N N . SER A 1 325 ? 87.616 -6.898 10.229 1.00 31.99 322 SER A N 1
ATOM 1909 C CA . SER A 1 325 ? 86.521 -6.176 10.874 1.00 31.75 322 SER A CA 1
ATOM 1910 C C . SER A 1 325 ? 86.884 -5.734 12.297 1.00 26.18 322 SER A C 1
ATOM 1911 O O . SER A 1 325 ? 87.587 -6.447 13.011 1.00 30.91 322 SER A O 1
ATOM 1914 N N . PRO A 1 326 ? 86.382 -4.565 12.718 1.00 29.00 323 PRO A N 1
ATOM 1915 C CA . PRO A 1 326 ? 86.577 -4.098 14.097 1.00 31.17 323 PRO A CA 1
ATOM 1916 C C . PRO A 1 326 ? 85.726 -4.886 15.087 1.00 40.09 323 PRO A C 1
ATOM 1917 O O . PRO A 1 326 ? 85.934 -4.775 16.289 1.00 33.74 323 PRO A O 1
ATOM 1921 N N . ASP A 1 327 ? 84.767 -5.655 14.589 1.00 33.79 324 ASP A N 1
ATOM 1922 C CA . ASP A 1 327 ? 83.867 -6.419 15.451 1.00 34.42 324 ASP A CA 1
ATOM 1923 C C . ASP A 1 327 ? 84.442 -7.817 15.758 1.00 29.41 324 ASP A C 1
ATOM 1924 O O . ASP A 1 327 ? 84.715 -8.594 14.840 1.00 29.83 324 ASP A O 1
ATOM 1929 N N . PRO A 1 328 ? 84.630 -8.138 17.052 1.00 31.75 325 PRO A N 1
ATOM 1930 C CA . PRO A 1 328 ? 85.248 -9.415 17.456 1.00 31.89 325 PRO A CA 1
ATOM 1931 C C . PRO A 1 328 ? 84.497 -10.645 16.914 1.00 30.84 325 PRO A C 1
ATOM 1932 O O . PRO A 1 328 ? 85.125 -11.633 16.527 1.00 27.81 325 PRO A O 1
ATOM 1936 N N . ILE A 1 329 ? 83.170 -10.593 16.897 1.00 27.62 326 ILE A N 1
ATOM 1937 C CA . ILE A 1 329 ? 82.393 -11.697 16.333 1.00 28.15 326 ILE A CA 1
ATOM 1938 C C . ILE A 1 329 ? 82.648 -11.880 14.830 1.00 25.04 326 ILE A C 1
ATOM 1939 O O . ILE A 1 329 ? 82.778 -13.010 14.357 1.00 28.05 326 ILE A O 1
ATOM 1944 N N . ASP A 1 330 ? 82.744 -10.779 14.083 1.00 23.58 327 ASP A N 1
ATOM 1945 C CA . ASP A 1 330 ? 83.077 -10.887 12.657 1.00 27.21 327 ASP A CA 1
ATOM 1946 C C . ASP A 1 330 ? 84.400 -11.634 12.464 1.00 24.03 327 ASP A C 1
ATOM 1947 O O . ASP A 1 330 ? 84.495 -12.523 11.626 1.00 29.10 327 ASP A O 1
ATOM 1952 N N . ARG A 1 331 ? 85.417 -11.279 13.249 1.00 22.84 328 ARG A N 1
ATOM 1953 C CA . ARG A 1 331 ? 86.742 -11.891 13.104 1.00 39.29 328 ARG A CA 1
ATOM 1954 C C . ARG A 1 331 ? 86.756 -13.363 13.512 1.00 32.79 328 ARG A C 1
ATOM 1955 O O . ARG A 1 331 ? 87.405 -14.192 12.866 1.00 33.98 328 ARG A O 1
ATOM 1963 N N . ALA A 1 332 ? 86.036 -13.687 14.578 1.00 26.53 329 ALA A N 1
ATOM 1964 C CA . ALA A 1 332 ? 85.900 -15.080 14.990 1.00 29.81 329 ALA A CA 1
ATOM 1965 C C . ALA A 1 332 ? 85.152 -15.853 13.896 1.00 36.56 329 ALA A C 1
ATOM 1966 O O . ALA A 1 332 ? 85.476 -16.994 13.593 1.00 30.63 329 ALA A O 1
ATOM 1968 N N . TRP A 1 333 ? 84.143 -15.217 13.310 1.00 25.49 330 TRP A N 1
ATOM 1969 C CA . TRP A 1 333 ? 83.367 -15.826 12.233 1.00 26.87 330 TRP A CA 1
ATOM 1970 C C . TRP A 1 333 ? 84.244 -16.107 11.014 1.00 29.12 330 TRP A C 1
ATOM 1971 O O . TRP A 1 333 ? 84.171 -17.182 10.418 1.00 30.95 330 TRP A O 1
ATOM 1982 N N . ALA A 1 334 ? 85.078 -15.142 10.641 1.00 26.61 331 ALA A N 1
ATOM 1983 C CA . ALA A 1 334 ? 85.965 -15.325 9.491 1.00 26.27 331 ALA A CA 1
ATOM 1984 C C . ALA A 1 334 ? 86.921 -16.480 9.766 1.00 30.25 331 ALA A C 1
ATOM 1985 O O . ALA A 1 334 ? 87.298 -17.237 8.878 1.00 30.94 331 ALA A O 1
ATOM 1987 N N . GLN A 1 335 ? 87.302 -16.615 11.021 1.00 32.37 332 GLN A N 1
ATOM 1988 C CA . GLN A 1 335 ? 88.259 -17.632 11.420 1.00 37.39 332 GLN A CA 1
ATOM 1989 C C . GLN A 1 335 ? 87.627 -19.024 11.440 1.00 39.51 332 GLN A C 1
ATOM 1990 O O . GLN A 1 335 ? 88.229 -19.986 10.985 1.00 33.37 332 GLN A O 1
ATOM 1996 N N . LEU A 1 336 ? 86.398 -19.120 11.942 1.00 32.40 333 LEU A N 1
ATOM 1997 C CA . LEU A 1 336 ? 85.811 -20.416 12.275 1.00 32.57 333 LEU A CA 1
ATOM 1998 C C . LEU A 1 336 ? 84.677 -20.880 11.364 1.00 36.91 333 LEU A C 1
ATOM 1999 O O . LEU A 1 336 ? 84.443 -22.079 11.228 1.00 31.53 333 LEU A O 1
ATOM 2004 N N . ALA A 1 337 ? 83.950 -19.947 10.763 1.00 25.73 334 ALA A N 1
ATOM 2005 C CA . ALA A 1 337 ? 82.787 -20.333 9.971 1.00 24.58 334 ALA A CA 1
ATOM 2006 C C . ALA A 1 337 ? 83.165 -20.780 8.559 1.00 33.47 334 ALA A C 1
ATOM 2007 O O . ALA A 1 337 ? 84.175 -20.351 8.004 1.00 32.10 334 ALA A O 1
ATOM 2009 N N . ASP A 1 338 ? 82.351 -21.665 7.998 1.00 26.83 335 ASP A N 1
ATOM 2010 C CA . ASP A 1 338 ? 82.563 -22.150 6.643 1.00 26.69 335 ASP A CA 1
ATOM 2011 C C . ASP A 1 338 ? 81.707 -21.314 5.694 1.00 28.19 335 ASP A C 1
ATOM 2012 O O . ASP A 1 338 ? 80.481 -21.347 5.769 1.00 27.26 335 ASP A O 1
ATOM 2017 N N . PRO A 1 339 ? 82.357 -20.546 4.809 1.00 39.02 336 PRO A N 1
ATOM 2018 C CA . PRO A 1 339 ? 81.612 -19.646 3.921 1.00 39.36 336 PRO A CA 1
ATOM 2019 C C . PRO A 1 339 ? 80.632 -20.379 2.996 1.00 34.81 336 PRO A C 1
ATOM 2020 O O . PRO A 1 339 ? 79.652 -19.776 2.564 1.00 34.74 336 PRO A O 1
ATOM 2024 N N . ALA A 1 340 ? 80.870 -21.658 2.720 1.00 36.39 337 ALA A N 1
ATOM 2025 C CA . ALA A 1 340 ? 79.952 -22.421 1.867 1.00 42.09 337 ALA A CA 1
ATOM 2026 C C . ALA A 1 340 ? 78.680 -22.847 2.596 1.00 40.56 337 ALA A C 1
ATOM 2027 O O . ALA A 1 340 ? 77.652 -23.069 1.969 1.00 46.55 337 ALA A O 1
ATOM 2029 N N . THR A 1 341 ? 78.743 -22.964 3.919 1.00 34.84 338 THR A N 1
ATOM 2030 C CA . THR A 1 341 ? 77.587 -23.443 4.679 1.00 33.57 338 THR A CA 1
ATOM 2031 C C . THR A 1 341 ? 76.944 -22.362 5.537 1.00 33.80 338 THR A C 1
ATOM 2032 O O . THR A 1 341 ? 75.791 -22.494 5.932 1.00 37.59 338 THR A O 1
ATOM 2036 N N . GLY A 1 342 ? 77.690 -21.297 5.825 1.00 28.36 339 GLY A N 1
ATOM 2037 C CA . GLY A 1 342 ? 77.209 -20.269 6.730 1.00 22.70 339 GLY A CA 1
ATOM 2038 C C . GLY A 1 342 ? 77.121 -20.766 8.168 1.00 31.72 339 GLY A C 1
ATOM 2039 O O . GLY A 1 342 ? 76.413 -20.188 8.991 1.00 34.41 339 GLY A O 1
ATOM 2040 N N . CYS A 1 343 ? 77.847 -21.837 8.480 1.00 29.30 340 CYS A N 1
ATOM 2041 C CA . CYS A 1 343 ? 77.825 -22.388 9.837 1.00 31.71 340 CYS A CA 1
ATOM 2042 C C . CYS A 1 343 ? 79.211 -22.431 10.472 1.00 32.43 340 CYS A C 1
ATOM 2043 O O . CYS A 1 343 ? 80.217 -22.540 9.769 1.00 29.17 340 CYS A O 1
ATOM 2046 N N . ALA A 1 344 ? 79.242 -22.335 11.803 1.00 28.98 341 ALA A N 1
ATOM 2047 C CA . ALA A 1 344 ? 80.467 -22.460 12.592 1.00 23.98 341 ALA A CA 1
ATOM 2048 C C . ALA A 1 344 ? 80.231 -23.301 13.845 1.00 32.57 341 ALA A C 1
ATOM 2049 O O . ALA A 1 344 ? 79.151 -23.246 14.441 1.00 30.22 341 ALA A O 1
ATOM 2051 N N . TRP A 1 345 ? 81.248 -24.062 14.251 1.00 30.71 342 TRP A N 1
ATOM 2052 C CA . TRP A 1 345 ? 81.260 -24.699 15.569 1.00 26.43 342 TRP A CA 1
ATOM 2053 C C . TRP A 1 345 ? 81.909 -23.750 16.560 1.00 32.74 342 TRP A C 1
ATOM 2054 O O . TRP A 1 345 ? 83.070 -23.375 16.397 1.00 30.14 342 TRP A O 1
ATOM 2065 N N . MET A 1 346 ? 81.168 -23.364 17.591 1.00 28.28 343 MET A N 1
ATOM 2066 C CA . MET A 1 346 ? 81.666 -22.369 18.536 1.00 28.61 343 MET A CA 1
ATOM 2067 C C . MET A 1 346 ? 81.406 -22.732 19.985 1.00 32.29 343 MET A C 1
ATOM 2068 O O . MET A 1 346 ? 80.353 -23.273 20.314 1.00 27.62 343 MET A O 1
ATOM 2073 N N . LYS A 1 347 ? 82.370 -22.411 20.845 1.00 29.29 344 LYS A N 1
ATOM 2074 C CA . LYS A 1 347 ? 82.224 -22.572 22.283 1.00 27.68 344 LYS A CA 1
ATOM 2075 C C . LYS A 1 347 ? 81.600 -21.336 22.899 1.00 33.16 344 LYS A C 1
ATOM 2076 O O . LYS A 1 347 ? 81.970 -20.216 22.564 1.00 30.81 344 LYS A O 1
ATOM 2082 N N . ALA A 1 348 ? 80.674 -21.539 23.829 1.00 31.33 345 ALA A N 1
ATOM 2083 C CA . ALA A 1 348 ? 80.133 -20.420 24.583 1.00 34.18 345 ALA A CA 1
ATOM 2084 C C . ALA A 1 348 ? 81.235 -19.609 25.270 1.00 31.56 345 ALA A C 1
ATOM 2085 O O . ALA A 1 348 ? 81.170 -18.381 25.309 1.00 32.86 345 ALA A O 1
ATOM 2087 N N . SER A 1 349 ? 82.246 -20.286 25.814 1.00 27.80 346 SER A N 1
ATOM 2088 C CA . SER A 1 349 ? 83.331 -19.576 26.491 1.00 29.49 346 SER A CA 1
ATOM 2089 C C . SER A 1 349 ? 84.082 -18.654 25.522 1.00 36.53 346 SER A C 1
ATOM 2090 O O . SER A 1 349 ? 84.552 -17.584 25.894 1.00 34.10 346 SER A O 1
ATOM 2093 N N . MET A 1 350 ? 84.202 -19.083 24.278 1.00 30.52 347 MET A N 1
ATOM 2094 C CA . MET A 1 350 ? 84.877 -18.273 23.285 1.00 33.38 347 MET A CA 1
ATOM 2095 C C . MET A 1 350 ? 84.029 -17.044 22.972 1.00 37.72 347 MET A C 1
ATOM 2096 O O . MET A 1 350 ? 84.541 -15.935 22.851 1.00 29.71 347 MET A O 1
ATOM 2101 N N . ILE A 1 351 ? 82.724 -17.243 22.858 1.00 31.78 348 ILE A N 1
ATOM 2102 C CA . ILE A 1 351 ? 81.822 -16.119 22.687 1.00 32.48 348 ILE A CA 1
ATOM 2103 C C . ILE A 1 351 ? 81.920 -15.129 23.846 1.00 43.72 348 ILE A C 1
ATOM 2104 O O . ILE A 1 351 ? 81.981 -13.922 23.614 1.00 43.13 348 ILE A O 1
ATOM 2109 N N . ASP A 1 352 ? 81.963 -15.631 25.081 1.00 37.78 349 ASP A N 1
ATOM 2110 C CA . ASP A 1 352 ? 82.083 -14.757 26.253 1.00 29.37 349 ASP A CA 1
ATOM 2111 C C . ASP A 1 352 ? 83.374 -13.935 26.218 1.00 39.79 349 ASP A C 1
ATOM 2112 O O . ASP A 1 352 ? 8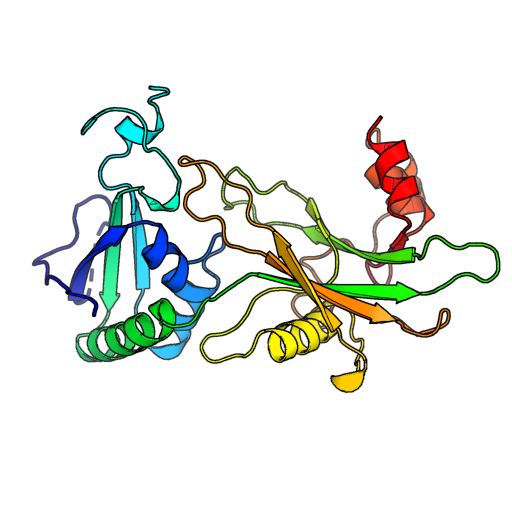3.371 -12.757 26.550 1.00 36.89 349 ASP A O 1
ATOM 2117 N N . GLN A 1 353 ? 84.475 -14.565 25.823 1.00 28.72 350 GLN A N 1
ATOM 2118 C CA . GLN A 1 353 ? 85.759 -13.872 25.751 1.00 48.09 350 GLN A CA 1
ATOM 2119 C C . GLN A 1 353 ? 85.774 -12.753 24.712 1.00 42.68 350 GLN A C 1
ATOM 2120 O O . GLN A 1 353 ? 86.501 -11.774 24.866 1.00 67.97 350 GLN A O 1
ATOM 2126 N N . LEU A 1 354 ? 84.972 -12.900 23.661 1.00 41.47 351 LEU A N 1
ATOM 2127 C CA . LEU A 1 354 ? 84.860 -11.874 22.618 1.00 45.34 351 LEU A CA 1
ATOM 2128 C C . LEU A 1 354 ? 84.084 -10.648 23.090 1.00 77.08 351 LEU A C 1
ATOM 2129 O O . LEU A 1 354 ? 84.293 -9.545 22.586 1.00 84.35 351 LEU A O 1
ATOM 2134 N N . GLN A 1 355 ? 83.177 -10.847 24.041 1.00 86.17 352 GLN A N 1
ATOM 2135 C CA . GLN A 1 355 ? 82.274 -9.783 24.473 1.00 86.69 352 GLN A CA 1
ATOM 2136 C C . GLN A 1 355 ? 82.906 -8.832 25.491 1.00 90.70 352 GLN A C 1
ATOM 2137 O O . GLN A 1 355 ? 82.323 -7.801 25.823 1.00 96.76 352 GLN A O 1
ATOM 2143 N N . LYS A 1 356 ? 84.092 -9.178 25.983 1.00 94.88 353 LYS A N 1
ATOM 2144 C CA . LYS A 1 356 ? 84.775 -8.352 26.975 1.00 115.50 353 LYS A CA 1
ATOM 2145 C C . LYS A 1 356 ? 85.400 -7.109 26.341 1.00 127.75 353 LYS A C 1
ATOM 2146 O O . LYS A 1 356 ? 85.031 -5.976 26.667 1.00 124.90 353 LYS A O 1
#

Solvent-accessible surface area: 14631 Å² total; per-residue (Å²): 158,6,139,39,70,124,44,107,138,49,36,96,149,49,161,120,83,4,35,51,12,80,15,93,0,29,62,0,20,40,0,7,7,18,45,82,16,0,0,56,24,0,86,190,110,26,52,0,57,0,53,44,31,32,40,90,71,136,24,28,100,81,152,109,167,136,159,12,24,15,160,69,2,57,60,0,19,0,5,0,10,0,30,10,66,80,191,6,6,126,63,0,30,106,25,0,34,23,0,22,155,49,58,8,0,34,0,29,0,0,0,19,59,136,31,117,137,32,116,58,21,34,59,2,9,0,16,60,76,23,140,167,157,78,20,103,32,25,67,86,62,16,53,13,42,0,0,28,73,3,67,8,129,26,183,59,63,96,0,0,37,65,0,0,110,26,1,0,16,4,114,17,93,50,79,78,2,129,86,83,40,102,115,76,138,31,65,23,72,74,31,41,79,11,27,26,80,56,7,38,1,83,6,90,58,126,44,194,23,91,0,13,70,55,66,53,158,72,8,24,74,103,37,66,33,170,123,23,121,136,19,129,56,47,33,25,95,6,0,12,143,79,9,67,49,63,17,0,7,3,37,3,57,48,48,52,30,96,146,44,111,228

Nearest PDB structures (foldseek):
  6nl1-assembly1_A  TM=1.004E+00  e=4.397E-62  Trypanosoma brucei
  6p5r-assembly1_A  TM=9.812E-01  e=1.306E-56  Trypanosoma brucei
  6u9x-assembly2_A  TM=9.701E-01  e=3.927E-56  Trypanosoma brucei
  6u9x-assembly1_D  TM=9.627E-01  e=2.616E-55  Trypanosoma brucei
  2fml-assembly1_A  TM=8.131E-01  e=1.222E-06  Enterococcus faecalis

Organism: NCBI:txid5691

Foldseek 3Di:
DWDKAWDPDDPVVVVATKIKTKFALLQVLLCQFQPRQNQVVLCVVQVKHKDKDFPQCVQCVAPAPPRHHDPFLRGTIMMMMIHHHPRSCVVSVVLSVQRSVPAKFWEAEFEWEDDPVDPFIWTKWFWFQDDPPGPPVDDRIDIGHFTGIAHRVGDRLNRNQVRSCQFWVDHDDSVQKAWDAWDDDDGNNPSSHGIYTYIYGYDYPPDDTQGHPHPRVRTQADDDLVVQCPDPQLVSNVCSVAPHRRHRMGTGTPVVVVVSVD

B-factor: mean 40.14, std 21.39, range [15.83, 155.59]

Secondary structure (DSSP, 8-state):
----EEESS--GGG--EEEEEEEEHHHHGGGS-TTSHHHHHHHHHH--EEEEEESSGGGGG-----SS--SSGGG-EEEEEEEE-HHHHHHHHHHHHHHTTS---EEEEEEEE--TT-SSPEEEEEEEEPPSS--TTS-SEEEE-S--BPPTT--HHHHHHHHHHHHH-----GGG-EEEEEE----GGGTT---EEEEEEE--TT------SSSGGGB--S--HHHHTT-SSHHHHHHHHH-BTTTTEEEE-HHHHHHHT-

Sequence (262 aa):
TIQLEKLSHPPARFDSFVYKWQTKAALARKVSGPMREWAAELKYRTGVHIELEPTYPERLSENATQWGAYETADDVDITVYLFGSERGIFNCHKLMEAAIQQDPVYVRLGIFRRLANSSEVEWLMLRRINRELRPPDIPPISLKLPGKWTLLYERYKEAAIRTLWEETGITVDASNVYPTGHLYQTVPQYYWRVPVRYFVAEVPSDIRVEGPQVVPLQYMRNWDARLLRQSPDPIDRAWAQLADPATGCAWMKASMIDQLQK